Protein AF-A0A2D4NF22-F1 (afdb_monomer)

Sequence (196 aa):
RAQCSSLSRSIWILSLSSWVLAIPASLVSSANLRLTASTSSRQRSRLSIMSQHLCTVNKGFTIPGRAFVPKPEVDVTLVHFTPLVEPKIKQPFKMVEKVVQNIFQYRRKFCHHGARI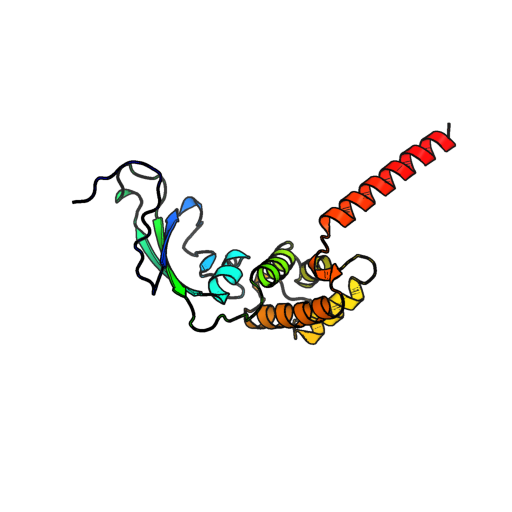LFPEADRLEKTKQLLMEADVDPTLHPPQLSLFQFKNLCNVYRKMCDEDPDLFAYNYREELKKKKESKFKRTDEDYYFLS

Foldseek 3Di:
DDDDDDDDDDPFPDDPFKGKDKAWCVVPDPDDACCCADFPDPSPALNVLLQQQFWDKDWDDKAAQVVDVVRDPTIITIIMTGGDPHGLAPADSLLLSQLRCLQRVCQVAFSLNSQLQLDDPVCSVVVSVVLCVQLVHDRRHGSSNDDSSSSNSSSVSVVVVCVVPVCSSVDGSVVVVVVVVVVVVVVVVVVVVVVD

pLDDT: mean 82.63, std 18.16, range [29.23, 97.56]

Structure (mmCIF, N/CA/C/O backbone):
data_AF-A0A2D4NF22-F1
#
_entry.id   AF-A0A2D4NF22-F1
#
loop_
_atom_site.group_PDB
_atom_site.id
_atom_site.type_symbol
_atom_site.label_atom_id
_atom_site.label_alt_id
_atom_site.label_comp_id
_atom_site.label_asym_id
_atom_site.label_entity_id
_atom_site.label_seq_id
_atom_site.pdbx_PDB_ins_code
_atom_site.Cartn_x
_atom_site.Cartn_y
_atom_site.Cartn_z
_atom_site.occupancy
_atom_site.B_iso_or_equiv
_atom_site.auth_seq_id
_atom_site.auth_comp_id
_atom_site.auth_asym_id
_atom_site.auth_atom_id
_atom_site.pdbx_PDB_model_num
ATOM 1 N N . ARG A 1 1 ? -9.193 8.854 -45.537 1.00 35.66 1 ARG A N 1
ATOM 2 C CA . ARG A 1 1 ? -9.022 10.311 -45.321 1.00 35.66 1 ARG A CA 1
ATOM 3 C C . ARG A 1 1 ? -10.102 10.756 -44.349 1.00 35.66 1 ARG A C 1
ATOM 5 O O . ARG A 1 1 ? -11.246 10.846 -44.758 1.00 35.66 1 ARG A O 1
ATOM 12 N N . ALA A 1 2 ? -9.756 10.961 -43.083 1.00 29.97 2 ALA A N 1
ATOM 13 C CA . ALA A 1 2 ? -10.620 11.621 -42.111 1.00 29.97 2 ALA A CA 1
ATOM 14 C C . ALA A 1 2 ? -9.797 12.759 -41.503 1.00 29.97 2 ALA A C 1
ATOM 16 O O . ALA A 1 2 ? -8.634 12.559 -41.149 1.00 29.97 2 ALA A O 1
ATOM 17 N N . GLN A 1 3 ? -10.369 13.959 -41.540 1.00 31.27 3 GLN A N 1
ATOM 18 C CA . GLN A 1 3 ? -9.734 15.207 -41.149 1.00 31.27 3 GLN A CA 1
ATOM 19 C C . GLN A 1 3 ? -9.466 15.246 -39.646 1.00 31.27 3 GLN A C 1
ATOM 21 O O . GLN A 1 3 ? -10.269 14.817 -38.823 1.00 31.27 3 GLN A O 1
ATOM 26 N N . CYS A 1 4 ? -8.293 15.782 -39.339 1.00 32.31 4 CYS A N 1
ATOM 27 C CA . CYS A 1 4 ? -7.800 16.107 -38.019 1.00 32.31 4 CYS A CA 1
ATOM 28 C C . CYS A 1 4 ? -8.370 17.463 -37.591 1.00 32.31 4 CYS A C 1
ATOM 30 O O . CYS A 1 4 ? -8.223 18.444 -38.319 1.00 32.31 4 CYS A O 1
ATOM 32 N N . SER A 1 5 ? -8.938 17.538 -36.390 1.00 29.23 5 SER A N 1
ATOM 33 C CA . SER A 1 5 ? -9.062 18.799 -35.665 1.00 29.23 5 SER A CA 1
ATOM 34 C C . SER A 1 5 ? -8.870 18.568 -34.168 1.00 29.23 5 SER A C 1
ATOM 36 O O . SER A 1 5 ? -9.749 18.045 -33.494 1.00 29.23 5 SER A O 1
ATOM 38 N N . SER A 1 6 ? -7.701 19.006 -33.687 1.00 35.69 6 SER A N 1
ATOM 39 C CA . SER A 1 6 ? -7.511 19.714 -32.415 1.00 35.69 6 SER A CA 1
ATOM 40 C C . SER A 1 6 ? -8.008 19.036 -31.125 1.00 35.69 6 SER A C 1
ATOM 42 O O . SER A 1 6 ? -9.173 19.172 -30.778 1.00 35.69 6 SER A O 1
ATOM 44 N N . LEU A 1 7 ? -7.088 18.435 -30.352 1.00 31.91 7 LEU A N 1
ATOM 45 C CA . LEU A 1 7 ? -6.710 18.844 -28.978 1.00 31.91 7 LEU A CA 1
ATOM 46 C C . LEU A 1 7 ? -5.982 17.719 -28.207 1.00 31.91 7 LEU A C 1
ATOM 48 O O . LEU A 1 7 ? -6.478 16.613 -28.052 1.00 31.91 7 LEU A O 1
ATOM 52 N N . SER A 1 8 ? -4.833 18.088 -27.631 1.00 33.75 8 SER A N 1
ATOM 53 C CA . SER A 1 8 ? -4.228 17.544 -26.402 1.00 33.75 8 SER A CA 1
ATOM 54 C C . SER A 1 8 ? -3.697 16.092 -26.362 1.00 33.75 8 SER A C 1
ATOM 56 O O . SER A 1 8 ? -4.375 15.137 -26.007 1.00 33.75 8 SER A O 1
ATOM 58 N N . ARG A 1 9 ? -2.384 15.984 -26.619 1.00 40.47 9 ARG A N 1
ATOM 59 C CA . ARG A 1 9 ? -1.374 15.201 -25.869 1.00 40.47 9 ARG A CA 1
ATOM 60 C C . ARG A 1 9 ? -1.851 13.931 -25.134 1.00 40.47 9 ARG A C 1
ATOM 62 O O . ARG A 1 9 ? -1.993 13.944 -23.916 1.00 40.47 9 ARG A O 1
ATOM 69 N N . SER A 1 10 ? -1.955 12.815 -25.853 1.00 35.72 10 SER A N 1
ATOM 70 C CA . SER A 1 10 ? -1.552 11.452 -25.443 1.00 35.72 10 SER A CA 1
ATOM 71 C C . SER A 1 10 ? -1.852 10.524 -26.619 1.00 35.72 10 SER A C 1
ATOM 73 O O . SER A 1 10 ? -3.011 10.235 -26.901 1.00 35.72 10 SER A O 1
ATOM 75 N N . ILE A 1 11 ? -0.823 10.086 -27.346 1.00 39.22 11 ILE A N 1
ATOM 76 C CA . ILE A 1 11 ? -0.991 9.071 -28.391 1.00 39.22 11 ILE A CA 1
ATOM 77 C C . ILE A 1 11 ? -1.138 7.724 -27.679 1.00 39.22 11 ILE A C 1
ATOM 79 O O . ILE A 1 11 ? -0.158 7.104 -27.273 1.00 39.22 11 ILE A O 1
ATOM 83 N N . TRP A 1 12 ? -2.385 7.305 -27.479 1.00 39.28 12 TRP A N 1
ATOM 84 C CA . TRP A 1 12 ? -2.723 5.942 -27.090 1.00 39.28 12 TRP A CA 1
ATOM 85 C C . TRP A 1 12 ? -2.749 5.091 -28.362 1.00 39.28 12 TRP A C 1
ATOM 87 O O . TRP A 1 12 ? -3.710 5.142 -29.125 1.00 39.28 12 TRP A O 1
ATOM 97 N N . ILE A 1 13 ? -1.692 4.319 -28.623 1.00 43.56 13 ILE A N 1
ATOM 98 C CA . ILE A 1 13 ? -1.769 3.236 -29.613 1.00 43.56 13 ILE A CA 1
ATOM 99 C C . ILE A 1 13 ? -2.554 2.105 -28.943 1.00 43.56 13 ILE A C 1
ATOM 101 O O . ILE A 1 13 ? -2.014 1.334 -28.153 1.00 43.56 13 ILE A O 1
ATOM 105 N N . LEU A 1 14 ? -3.861 2.076 -29.203 1.00 41.22 14 LEU A N 1
ATOM 106 C CA . LEU A 1 14 ? -4.791 1.054 -28.732 1.00 41.22 14 LEU A CA 1
ATOM 107 C C . LEU A 1 14 ? -4.544 -0.258 -29.489 1.00 41.22 14 LEU A C 1
ATOM 109 O O . LEU A 1 14 ? -5.145 -0.512 -30.528 1.00 41.22 14 LEU A O 1
ATOM 113 N N . SER A 1 15 ? -3.676 -1.109 -28.945 1.00 40.34 15 SER A N 1
ATOM 114 C CA . SER A 1 15 ? -3.810 -2.557 -29.109 1.00 40.34 15 SER A CA 1
ATOM 115 C C . SER A 1 15 ? -4.378 -3.105 -27.803 1.00 40.34 15 SER A C 1
ATOM 117 O O . SER A 1 15 ? -3.797 -2.896 -26.739 1.00 40.34 15 SER A O 1
ATOM 119 N N . LEU A 1 16 ? -5.533 -3.771 -27.870 1.00 49.84 16 LEU A N 1
ATOM 120 C CA . LEU A 1 16 ? -6.348 -4.230 -26.731 1.00 49.84 16 LEU A CA 1
ATOM 121 C C . LEU A 1 16 ? -5.651 -5.208 -25.758 1.00 49.84 16 LEU A C 1
ATOM 123 O O . LEU A 1 16 ? -6.266 -5.634 -24.786 1.00 49.84 16 LEU A O 1
ATOM 127 N N . SER A 1 17 ? -4.384 -5.562 -25.976 1.00 60.47 17 SER A N 1
ATOM 128 C CA . SER A 1 17 ? -3.656 -6.555 -25.178 1.00 60.47 17 SER A CA 1
ATOM 129 C C . SER A 1 17 ? -2.515 -5.991 -24.328 1.00 60.47 17 SER A C 1
ATOM 131 O O . SER A 1 17 ? -2.040 -6.682 -23.427 1.00 60.47 17 SER A O 1
ATOM 133 N N . SER A 1 18 ? -2.039 -4.765 -24.569 1.00 60.81 18 SER A N 1
ATOM 134 C CA . SER A 1 18 ? -0.940 -4.175 -23.792 1.00 60.81 18 SER A CA 1
ATOM 135 C C . SER A 1 18 ? -0.865 -2.662 -23.959 1.00 60.81 18 SER A C 1
ATOM 137 O O . SER A 1 18 ? -0.989 -2.131 -25.058 1.00 60.81 18 SER A O 1
ATOM 139 N N . TRP A 1 19 ? -0.596 -1.974 -22.853 1.00 72.81 19 TRP A N 1
ATOM 140 C CA . TRP A 1 19 ? -0.489 -0.522 -22.794 1.00 72.81 19 TRP A CA 1
ATOM 141 C C . TRP A 1 19 ? 0.977 -0.132 -22.637 1.00 72.81 19 TRP A C 1
ATOM 143 O O . TRP A 1 19 ? 1.693 -0.709 -21.815 1.00 72.81 19 TRP A O 1
ATOM 153 N N . VAL A 1 20 ? 1.429 0.861 -23.400 1.00 72.81 20 VAL A N 1
ATOM 154 C CA . VAL A 1 20 ? 2.770 1.435 -23.250 1.00 72.81 20 VAL A CA 1
ATOM 155 C C . VAL A 1 20 ? 2.630 2.830 -22.669 1.00 72.81 20 VAL A C 1
ATOM 157 O O . VAL A 1 20 ? 1.996 3.694 -23.267 1.00 72.81 20 VAL A O 1
ATOM 160 N N . LEU A 1 21 ? 3.228 3.050 -21.502 1.00 74.56 21 LEU A N 1
ATOM 161 C CA . LEU A 1 21 ? 3.285 4.363 -20.873 1.00 74.56 21 LEU A CA 1
ATOM 162 C C . LEU A 1 21 ? 4.703 4.918 -20.996 1.00 74.56 21 LEU A C 1
ATOM 164 O O . LEU A 1 21 ? 5.666 4.292 -20.550 1.00 74.56 21 LEU A O 1
ATOM 168 N N . ALA A 1 22 ? 4.820 6.110 -21.572 1.00 66.94 22 ALA A N 1
ATOM 169 C CA . ALA A 1 22 ? 6.059 6.873 -21.597 1.00 66.94 22 ALA A CA 1
ATOM 170 C C . ALA A 1 22 ? 6.144 7.750 -20.341 1.00 66.94 22 ALA A C 1
ATOM 172 O O . ALA A 1 22 ? 5.268 8.581 -20.103 1.00 66.94 22 ALA A O 1
ATOM 173 N N . ILE A 1 23 ? 7.184 7.562 -19.526 1.00 68.88 23 ILE A N 1
ATOM 174 C CA . ILE A 1 23 ? 7.349 8.280 -18.255 1.00 68.88 23 ILE A CA 1
ATOM 175 C C . ILE A 1 23 ? 8.627 9.128 -18.298 1.00 68.88 23 ILE A C 1
ATOM 177 O O . ILE A 1 23 ? 9.709 8.568 -18.501 1.00 68.88 23 ILE A O 1
ATOM 181 N N . PRO A 1 24 ? 8.538 10.455 -18.073 1.00 61.09 24 PRO A N 1
ATOM 182 C CA . PRO A 1 24 ? 9.707 11.322 -17.951 1.00 61.09 24 PRO A CA 1
ATOM 183 C C . PRO A 1 24 ? 10.605 10.909 -16.780 1.00 61.09 24 PRO A C 1
ATOM 185 O O . PRO A 1 24 ? 10.129 10.636 -15.676 1.00 61.09 24 PRO A O 1
ATOM 188 N N . ALA A 1 25 ? 11.917 10.929 -16.987 1.00 60.47 25 ALA A N 1
ATOM 189 C CA . ALA A 1 25 ? 12.916 10.555 -15.994 1.00 60.47 25 ALA A CA 1
ATOM 190 C C . ALA A 1 25 ? 13.005 11.558 -14.833 1.00 60.47 25 ALA A C 1
ATOM 192 O O . ALA A 1 25 ? 13.467 11.188 -13.762 1.00 60.47 25 ALA A O 1
ATOM 193 N N . SER A 1 26 ? 12.481 12.783 -14.966 1.00 55.44 26 SER A N 1
ATOM 194 C CA . SER A 1 26 ? 12.333 13.716 -13.830 1.00 55.44 26 SER A CA 1
ATOM 195 C C . SER A 1 26 ? 11.460 13.144 -12.708 1.00 55.44 26 SER A C 1
ATOM 197 O O . SER A 1 26 ? 11.696 13.413 -11.533 1.00 55.44 26 SER A O 1
ATOM 199 N N . LEU A 1 27 ? 10.478 12.302 -13.047 1.00 54.31 27 LEU A N 1
ATOM 200 C CA . LEU A 1 27 ? 9.647 11.577 -12.080 1.00 54.31 27 LEU A CA 1
ATOM 201 C C . LEU A 1 27 ? 10.324 10.290 -11.568 1.00 54.31 27 LEU A C 1
ATOM 203 O O . LEU A 1 27 ? 9.789 9.608 -10.688 1.00 54.31 27 LEU A O 1
ATOM 207 N N . VAL A 1 28 ? 11.501 9.954 -12.105 1.00 52.78 28 VAL A N 1
ATOM 208 C CA . VAL A 1 28 ? 12.245 8.713 -11.874 1.00 52.78 28 VAL A CA 1
ATOM 209 C C . VAL A 1 28 ? 13.697 9.054 -11.534 1.00 52.78 28 VAL A C 1
ATOM 211 O O . VAL A 1 28 ? 14.600 8.972 -12.361 1.00 52.78 28 VAL A O 1
ATOM 214 N N . SER A 1 29 ? 13.951 9.393 -10.271 1.00 43.69 29 SER A N 1
ATOM 215 C CA . SER A 1 29 ? 15.320 9.384 -9.753 1.00 43.69 29 SER A CA 1
ATOM 216 C C . SER A 1 29 ? 15.885 7.964 -9.911 1.00 43.69 29 SER A C 1
ATOM 218 O O . SER A 1 29 ? 15.364 7.030 -9.306 1.00 43.69 29 SER A O 1
ATOM 220 N N . SER A 1 30 ? 16.883 7.818 -10.786 1.00 41.94 30 SER A N 1
ATOM 221 C CA . SER A 1 30 ? 17.752 6.647 -10.976 1.00 41.94 30 SER A CA 1
ATOM 222 C C . SER A 1 30 ? 17.072 5.289 -11.220 1.00 41.94 30 SER A C 1
ATOM 224 O O . SER A 1 30 ? 16.698 4.578 -10.296 1.00 41.94 30 SER A O 1
ATOM 226 N N . ALA A 1 31 ? 17.018 4.864 -12.490 1.00 47.19 31 ALA A N 1
ATOM 227 C CA . ALA A 1 31 ? 16.958 3.465 -12.955 1.00 47.19 31 ALA A CA 1
ATOM 228 C C . ALA A 1 31 ? 15.828 2.525 -12.451 1.00 47.19 31 ALA A C 1
ATOM 230 O O . ALA A 1 31 ? 15.646 1.457 -13.038 1.00 47.19 31 ALA A O 1
ATOM 231 N N . ASN A 1 32 ? 15.027 2.908 -11.459 1.00 53.88 32 ASN A N 1
ATOM 232 C CA . ASN A 1 32 ? 14.092 2.061 -10.728 1.00 53.88 32 ASN A CA 1
ATOM 233 C C . ASN A 1 32 ? 12.708 2.696 -10.742 1.00 53.88 32 ASN A C 1
ATOM 235 O O . ASN A 1 32 ? 12.355 3.539 -9.914 1.00 53.88 32 ASN A O 1
ATOM 239 N N . LEU A 1 33 ? 11.907 2.278 -11.711 1.00 69.56 33 LEU A N 1
ATOM 240 C CA . LEU A 1 33 ? 10.548 2.747 -11.848 1.00 69.56 33 LEU A CA 1
ATOM 241 C C . LEU A 1 33 ? 9.714 2.288 -10.641 1.00 69.56 33 LEU A C 1
ATOM 243 O O . LEU A 1 33 ? 9.635 1.097 -10.344 1.00 69.56 33 LEU A O 1
ATOM 247 N N . ARG A 1 34 ? 9.040 3.228 -9.963 1.00 78.31 34 ARG A N 1
ATOM 248 C CA . ARG A 1 34 ? 8.165 2.908 -8.818 1.00 78.31 34 ARG A CA 1
ATOM 249 C C . ARG A 1 34 ? 7.130 1.841 -9.174 1.00 78.31 34 ARG A C 1
ATOM 251 O O . ARG A 1 34 ? 6.802 1.018 -8.335 1.00 78.31 34 ARG A O 1
ATOM 258 N N . LEU A 1 35 ? 6.649 1.813 -10.411 1.00 82.19 35 LEU A N 1
ATOM 259 C CA . LEU A 1 35 ? 5.647 0.854 -10.882 1.00 82.19 35 LEU A CA 1
ATOM 260 C C . LEU A 1 35 ? 6.185 -0.589 -10.953 1.00 82.19 35 LEU A C 1
ATOM 262 O O . LEU A 1 35 ? 5.445 -1.526 -10.680 1.00 82.19 35 LEU A O 1
ATOM 266 N N . THR A 1 36 ? 7.479 -0.786 -11.227 1.00 82.62 36 THR A N 1
ATOM 267 C CA . THR A 1 36 ? 8.119 -2.118 -11.303 1.00 82.62 36 THR A CA 1
ATOM 268 C C . THR A 1 36 ? 8.845 -2.503 -10.013 1.00 82.62 36 THR A C 1
ATOM 270 O O . THR A 1 36 ? 9.550 -3.505 -9.972 1.00 82.62 36 THR A O 1
ATOM 273 N N . ALA A 1 37 ? 8.719 -1.706 -8.948 1.00 84.38 37 ALA A N 1
ATOM 274 C CA . ALA A 1 37 ? 9.454 -1.939 -7.712 1.00 84.38 37 ALA A CA 1
ATOM 275 C C . ALA A 1 37 ? 9.011 -3.244 -7.026 1.00 84.38 37 ALA A C 1
ATOM 277 O O . ALA A 1 37 ? 7.838 -3.411 -6.671 1.00 84.38 37 ALA A O 1
ATOM 278 N N . SER A 1 38 ? 9.968 -4.146 -6.806 1.00 85.12 38 SER A N 1
ATOM 279 C CA . SER A 1 38 ? 9.780 -5.405 -6.082 1.00 85.12 38 SER A CA 1
ATOM 280 C C . SER A 1 38 ? 9.519 -5.183 -4.588 1.00 85.12 38 SER A C 1
ATOM 282 O O . SER A 1 38 ? 9.649 -4.070 -4.064 1.00 85.12 38 SER A O 1
ATOM 284 N N . THR A 1 39 ? 9.105 -6.246 -3.896 1.00 87.62 39 THR A N 1
ATOM 285 C CA . THR A 1 39 ? 8.951 -6.257 -2.436 1.00 87.62 39 THR A CA 1
ATOM 286 C C . THR A 1 39 ? 10.265 -5.850 -1.764 1.00 87.62 39 THR A C 1
ATOM 288 O O . THR A 1 39 ? 11.342 -6.190 -2.244 1.00 87.62 39 THR A O 1
ATOM 291 N N . SER A 1 40 ? 10.179 -5.067 -0.691 1.00 85.44 40 SER A N 1
ATOM 292 C CA . SER A 1 40 ? 11.314 -4.511 0.063 1.00 85.44 40 SER A CA 1
ATOM 293 C C . SER A 1 40 ? 12.171 -3.475 -0.682 1.00 85.44 40 SER A C 1
ATOM 295 O O . SER A 1 40 ? 13.111 -2.929 -0.109 1.00 85.44 40 SER A O 1
ATOM 297 N N . SER A 1 41 ? 11.825 -3.108 -1.922 1.00 87.00 41 SER A N 1
ATOM 298 C CA . SER A 1 41 ? 12.535 -2.053 -2.652 1.00 87.00 41 SER A CA 1
ATOM 299 C C . SER A 1 41 ? 12.281 -0.658 -2.068 1.00 87.00 41 SER A C 1
ATOM 301 O O . SER A 1 41 ? 11.153 -0.276 -1.731 1.00 87.00 41 SER A O 1
ATOM 303 N N . ARG A 1 42 ? 13.323 0.185 -2.068 1.00 85.00 42 ARG A N 1
ATOM 304 C CA . ARG A 1 42 ? 13.225 1.610 -1.709 1.00 85.00 42 ARG A CA 1
ATOM 305 C C . ARG A 1 42 ? 12.302 2.403 -2.642 1.00 85.00 42 ARG A C 1
ATOM 307 O O . ARG A 1 42 ? 11.844 3.473 -2.249 1.00 85.00 42 ARG A O 1
ATOM 314 N N . GLN A 1 43 ? 11.999 1.918 -3.840 1.00 86.19 43 GLN A N 1
ATOM 315 C CA . GLN A 1 43 ? 11.079 2.608 -4.751 1.00 86.19 43 GLN A CA 1
ATOM 316 C C . GLN A 1 43 ? 9.640 2.086 -4.666 1.00 86.19 43 GLN A C 1
ATOM 318 O O . GLN A 1 43 ? 8.747 2.633 -5.318 1.00 86.19 43 GLN A O 1
ATOM 323 N N . ARG A 1 44 ? 9.382 1.067 -3.832 1.00 90.00 44 ARG A N 1
ATOM 324 C CA . ARG A 1 44 ? 8.037 0.516 -3.660 1.00 90.00 44 ARG A CA 1
ATOM 325 C C . ARG A 1 44 ? 7.128 1.531 -2.976 1.00 90.00 44 ARG A C 1
ATOM 327 O O . ARG A 1 44 ? 7.472 2.141 -1.960 1.00 90.00 44 ARG A O 1
ATOM 334 N N . SER A 1 45 ? 5.964 1.724 -3.573 1.00 91.31 45 SER A N 1
ATOM 335 C CA . SER A 1 45 ? 4.986 2.742 -3.215 1.00 91.31 45 SER A CA 1
ATOM 336 C C . SER A 1 45 ? 3.571 2.237 -3.491 1.00 91.31 45 SER A C 1
ATOM 338 O O . SER A 1 45 ? 3.387 1.165 -4.068 1.00 91.31 45 SER A O 1
ATOM 340 N N . ARG A 1 46 ? 2.567 3.057 -3.160 1.00 92.56 46 ARG A N 1
ATOM 341 C C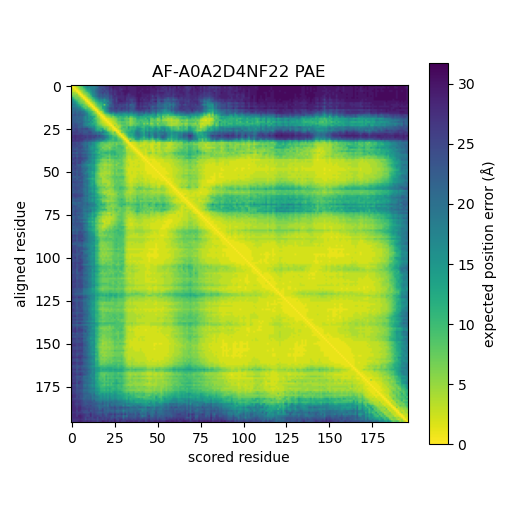A . ARG A 1 46 ? 1.165 2.811 -3.526 1.00 92.56 46 ARG A CA 1
ATOM 342 C C . ARG A 1 46 ? 1.006 2.459 -5.009 1.00 92.56 46 ARG A C 1
ATOM 344 O O . ARG A 1 46 ? 0.317 1.501 -5.332 1.00 92.56 46 ARG A O 1
ATOM 351 N N . LEU A 1 47 ? 1.680 3.187 -5.905 1.00 90.75 47 LEU A N 1
ATOM 352 C CA . LEU A 1 47 ? 1.586 2.951 -7.351 1.00 90.75 47 LEU A CA 1
ATOM 353 C C . LEU A 1 47 ? 2.117 1.573 -7.761 1.00 90.75 47 LEU A C 1
ATOM 355 O O . LEU A 1 47 ? 1.598 0.982 -8.702 1.00 90.75 47 LEU A O 1
ATOM 359 N N . SER A 1 48 ? 3.114 1.043 -7.048 1.00 92.19 48 SER A N 1
ATOM 360 C CA . SER A 1 48 ? 3.649 -0.301 -7.290 1.00 92.19 48 SER A CA 1
ATOM 361 C C . SER A 1 48 ? 2.567 -1.349 -7.063 1.00 92.19 48 SER A C 1
ATOM 363 O O . SER A 1 48 ? 2.305 -2.163 -7.934 1.00 92.19 48 SER A O 1
ATOM 365 N N . ILE A 1 49 ? 1.877 -1.282 -5.922 1.00 93.94 49 ILE A N 1
ATOM 366 C CA . ILE A 1 49 ? 0.812 -2.235 -5.591 1.00 93.94 49 ILE A CA 1
ATOM 367 C C . ILE A 1 49 ? -0.377 -2.069 -6.542 1.00 93.94 49 ILE A C 1
ATOM 369 O O . ILE A 1 49 ? -0.854 -3.045 -7.120 1.00 93.94 49 ILE A O 1
ATOM 373 N N . MET A 1 50 ? -0.807 -0.823 -6.773 1.00 94.38 50 MET A N 1
ATOM 374 C CA . MET A 1 50 ? -1.960 -0.525 -7.627 1.00 94.38 50 MET A CA 1
ATOM 375 C C . MET A 1 50 ? -1.744 -0.911 -9.097 1.00 94.38 50 MET A C 1
ATOM 377 O O . MET A 1 50 ? -2.697 -1.265 -9.774 1.00 94.38 50 MET A O 1
ATOM 381 N N . SER A 1 51 ? -0.513 -0.904 -9.601 1.00 92.25 51 SER A N 1
ATOM 382 C CA . SER A 1 51 ? -0.235 -1.390 -10.959 1.00 92.25 51 SER A CA 1
ATOM 383 C C . SER A 1 51 ? -0.033 -2.904 -11.004 1.00 92.25 51 SER A C 1
ATOM 385 O O . SER A 1 51 ? -0.655 -3.585 -11.814 1.00 92.25 51 SER A O 1
ATOM 387 N N . GLN A 1 52 ? 0.780 -3.453 -10.098 1.00 93.00 52 GLN A N 1
ATOM 388 C CA . GLN A 1 52 ? 1.184 -4.862 -10.125 1.00 93.00 52 GLN A CA 1
ATOM 389 C C . GLN A 1 52 ? 0.067 -5.847 -9.747 1.00 93.00 52 GLN A C 1
ATOM 391 O O . GLN A 1 52 ? 0.233 -7.050 -9.982 1.00 93.00 52 GLN A O 1
ATOM 396 N N . HIS A 1 53 ? -1.026 -5.381 -9.122 1.00 94.31 53 HIS A N 1
ATOM 397 C CA . HIS A 1 53 ? -2.185 -6.232 -8.824 1.00 94.31 53 HIS A CA 1
ATOM 398 C C . HIS A 1 53 ? -3.104 -6.456 -10.032 1.00 94.31 53 HIS A C 1
ATOM 400 O O . HIS A 1 53 ? -3.768 -7.489 -10.068 1.00 94.31 53 HIS A O 1
ATOM 406 N N . LEU A 1 54 ? -3.118 -5.536 -11.006 1.00 92.81 54 LEU A N 1
ATOM 407 C CA . LEU A 1 54 ? -3.929 -5.631 -12.230 1.00 92.81 54 LEU A CA 1
ATOM 408 C C . LEU A 1 54 ? -3.104 -6.039 -13.447 1.00 92.81 54 LEU A C 1
ATOM 410 O O . LEU A 1 54 ? -3.626 -6.693 -14.342 1.00 92.81 54 LEU A O 1
ATOM 414 N N . CYS A 1 55 ? -1.828 -5.657 -13.488 1.00 91.94 55 CYS A N 1
ATOM 415 C CA . CYS A 1 55 ? -0.978 -5.822 -14.660 1.00 91.94 55 CYS A CA 1
ATOM 416 C C . CYS A 1 55 ? 0.363 -6.465 -14.299 1.00 91.94 55 CYS A C 1
ATOM 418 O O . CYS A 1 55 ? 0.925 -6.243 -13.222 1.00 91.94 55 CYS A O 1
ATOM 420 N N . THR A 1 56 ? 0.936 -7.186 -15.257 1.00 89.94 56 THR A N 1
ATOM 421 C CA . THR A 1 56 ? 2.379 -7.410 -15.320 1.00 89.94 56 THR A CA 1
ATOM 422 C C . THR A 1 56 ? 3.027 -6.129 -15.830 1.00 89.94 56 THR A C 1
ATOM 424 O O . THR A 1 56 ? 2.699 -5.650 -16.916 1.00 89.94 56 THR A O 1
ATOM 427 N N . VAL A 1 57 ? 3.913 -5.544 -15.024 1.00 89.38 57 VAL A N 1
ATOM 428 C CA . VAL A 1 57 ? 4.599 -4.289 -15.347 1.00 89.38 57 VAL A CA 1
ATOM 429 C C . VAL A 1 57 ? 6.055 -4.599 -15.650 1.00 89.38 57 VAL A C 1
ATOM 431 O O . VAL A 1 57 ? 6.777 -5.053 -14.764 1.00 89.38 57 VAL A O 1
ATOM 434 N N . ASN A 1 58 ? 6.487 -4.306 -16.874 1.00 86.06 58 ASN A N 1
ATOM 435 C CA . ASN A 1 58 ? 7.858 -4.513 -17.325 1.00 86.06 58 ASN A CA 1
ATOM 436 C C . ASN A 1 58 ? 8.494 -3.176 -17.706 1.00 86.06 58 ASN A C 1
ATOM 438 O O . ASN A 1 58 ? 7.895 -2.350 -18.401 1.00 86.06 58 ASN A O 1
ATOM 442 N N . LYS A 1 59 ? 9.731 -2.960 -17.253 1.00 82.94 59 LYS A N 1
ATOM 443 C CA . LYS A 1 59 ? 10.530 -1.813 -17.686 1.00 82.94 59 LYS A CA 1
ATOM 444 C C . LYS A 1 59 ? 11.011 -2.087 -19.112 1.00 82.94 59 LYS A C 1
ATOM 446 O O . LYS A 1 59 ? 11.702 -3.074 -19.336 1.00 82.94 59 LYS A O 1
ATOM 451 N N . GLY A 1 60 ? 10.616 -1.233 -20.051 1.00 81.62 60 GLY A N 1
ATOM 452 C CA . GLY A 1 60 ? 11.129 -1.248 -21.416 1.00 81.62 60 GLY A CA 1
ATOM 453 C C . GLY A 1 60 ? 12.478 -0.537 -21.504 1.00 81.62 60 GLY A C 1
ATOM 454 O O . GLY A 1 60 ? 13.264 -0.520 -20.555 1.00 81.62 60 GLY A O 1
ATOM 455 N N . PHE A 1 61 ? 12.739 0.093 -22.645 1.00 82.19 61 PHE A N 1
ATOM 456 C CA . PHE A 1 61 ? 13.963 0.856 -22.869 1.00 82.19 61 PHE A CA 1
ATOM 457 C C . PHE A 1 61 ? 13.814 2.331 -22.469 1.00 82.19 61 PHE A C 1
ATOM 459 O O . PHE A 1 61 ? 12.714 2.893 -22.434 1.00 82.19 61 PHE A O 1
ATOM 466 N N . THR A 1 62 ? 14.945 2.961 -22.153 1.00 83.88 62 THR A N 1
ATOM 467 C CA . THR A 1 62 ? 15.033 4.402 -21.898 1.00 83.88 62 THR A CA 1
ATOM 468 C C . THR A 1 62 ? 15.478 5.106 -23.176 1.00 83.88 62 THR A C 1
ATOM 470 O O . THR A 1 62 ? 16.530 4.792 -23.728 1.00 83.88 62 THR A O 1
ATOM 473 N N . ILE A 1 63 ? 14.670 6.050 -23.646 1.00 84.94 63 ILE A N 1
ATOM 474 C CA . ILE A 1 63 ? 14.963 6.916 -24.784 1.00 84.94 63 ILE A CA 1
ATOM 475 C C . ILE A 1 63 ? 15.628 8.185 -24.247 1.00 84.94 63 ILE A C 1
ATOM 477 O O . ILE A 1 63 ? 15.026 8.870 -23.411 1.00 84.94 63 ILE A O 1
ATOM 481 N N . PRO A 1 64 ? 16.841 8.527 -24.709 1.00 85.50 64 PRO A N 1
ATOM 482 C CA . PRO A 1 64 ? 17.508 9.727 -24.245 1.00 85.50 64 PRO A CA 1
ATOM 483 C C . PRO A 1 64 ? 16.767 10.972 -24.744 1.00 85.50 64 PRO A C 1
ATOM 485 O O . PRO A 1 64 ? 16.316 11.008 -25.891 1.00 85.50 64 PRO A O 1
ATOM 488 N N . GLY A 1 65 ? 16.691 12.022 -23.923 1.00 83.81 65 GLY A N 1
ATOM 489 C CA . GLY A 1 65 ? 15.947 13.247 -24.252 1.00 83.81 65 GLY A CA 1
ATOM 490 C C . GLY A 1 65 ? 16.380 13.885 -25.580 1.00 83.81 65 GLY A C 1
ATOM 491 O O . GLY A 1 65 ? 15.563 14.422 -26.319 1.00 83.81 65 GLY A O 1
ATOM 492 N N . ARG A 1 66 ? 17.655 13.723 -25.964 1.00 86.19 66 ARG A N 1
ATOM 493 C CA . ARG A 1 66 ? 18.204 14.186 -27.255 1.00 86.19 66 ARG A CA 1
ATOM 494 C C . ARG A 1 66 ? 17.503 13.623 -28.501 1.00 86.19 66 ARG A C 1
ATOM 496 O O . ARG A 1 66 ? 17.712 14.163 -29.578 1.00 86.19 66 ARG A O 1
ATOM 503 N N . ALA A 1 67 ? 16.737 12.539 -28.374 1.00 87.31 67 ALA A N 1
ATOM 504 C CA . ALA A 1 67 ? 16.004 11.929 -29.483 1.00 87.31 67 ALA A CA 1
ATOM 505 C C . ALA A 1 67 ? 14.672 12.638 -29.805 1.00 87.31 67 ALA A C 1
ATOM 507 O O . ALA A 1 67 ? 14.036 12.301 -30.799 1.00 87.31 67 ALA A O 1
ATOM 508 N N . PHE A 1 68 ? 14.237 13.598 -28.980 1.00 85.12 68 PHE A N 1
ATOM 509 C CA . PHE A 1 68 ? 12.987 14.338 -29.165 1.00 85.12 68 PHE A CA 1
ATOM 510 C C . PHE A 1 68 ? 13.248 15.782 -29.624 1.00 85.12 68 PHE A C 1
ATOM 512 O O . PHE A 1 68 ? 14.253 16.389 -29.252 1.00 85.12 68 PHE A O 1
ATOM 519 N N . VAL A 1 69 ? 12.312 16.347 -30.396 1.00 86.69 69 VAL A N 1
ATOM 520 C CA . VAL A 1 69 ? 12.333 17.749 -30.848 1.00 86.69 69 VAL A CA 1
ATOM 521 C C . VAL A 1 69 ? 10.981 18.408 -30.524 1.00 86.69 69 VAL A C 1
ATOM 523 O O . VAL A 1 69 ? 9.958 17.912 -31.002 1.00 86.69 69 VAL A O 1
ATOM 526 N N . PRO A 1 70 ? 10.940 19.505 -29.737 1.00 85.06 70 PRO A N 1
ATOM 527 C CA . PRO A 1 70 ? 12.064 20.139 -29.037 1.00 85.06 70 PRO A CA 1
ATOM 528 C C . PRO A 1 70 ? 12.637 19.243 -27.926 1.00 85.06 70 PRO A C 1
ATOM 530 O O . PRO A 1 70 ? 11.920 18.427 -27.347 1.00 85.06 70 PRO A O 1
ATOM 533 N N . LYS A 1 71 ? 13.936 19.393 -27.639 1.00 85.12 71 LYS A N 1
ATOM 534 C CA . LYS A 1 71 ? 14.662 18.548 -26.681 1.00 85.12 71 LYS A CA 1
ATOM 535 C C . LYS A 1 71 ? 14.127 18.749 -25.249 1.00 85.12 71 LYS A C 1
ATOM 537 O O . LYS A 1 71 ? 14.264 19.852 -24.723 1.00 85.12 71 LYS A O 1
ATOM 542 N N . PRO A 1 72 ? 13.577 17.714 -24.589 1.00 81.88 72 PRO A N 1
ATOM 543 C CA . PRO A 1 72 ? 13.246 17.752 -23.171 1.00 81.88 72 PRO A CA 1
ATOM 544 C C . PRO A 1 72 ? 14.507 17.720 -22.295 1.00 81.88 72 PRO A C 1
ATOM 546 O O . PRO A 1 72 ? 15.549 17.188 -22.684 1.00 81.88 72 PRO A O 1
ATOM 549 N N . GLU A 1 73 ? 14.390 18.241 -21.073 1.00 80.81 73 GLU A N 1
ATOM 550 C CA . GLU A 1 73 ? 15.472 18.258 -20.072 1.00 80.81 73 GLU A CA 1
ATOM 551 C C . GLU A 1 73 ? 15.798 16.874 -19.498 1.00 80.81 73 GLU A C 1
ATOM 553 O O . GLU A 1 73 ? 16.854 16.676 -18.900 1.00 80.81 73 GLU A O 1
ATOM 558 N N . VAL A 1 74 ? 14.893 15.909 -19.670 1.00 81.31 74 VAL A N 1
ATOM 559 C CA . VAL A 1 74 ? 14.986 14.581 -19.064 1.00 81.31 74 VAL A CA 1
ATOM 560 C C . VAL A 1 74 ? 14.780 13.470 -20.080 1.00 81.31 74 VAL A C 1
ATOM 562 O O . VAL A 1 74 ? 14.063 13.629 -21.069 1.00 81.31 74 VAL A O 1
ATOM 565 N N . ASP A 1 75 ? 15.387 12.319 -19.799 1.00 83.19 75 ASP A N 1
ATOM 566 C CA . ASP A 1 75 ? 15.170 11.092 -20.563 1.00 83.19 75 ASP A CA 1
ATOM 567 C C . ASP A 1 75 ? 13.746 10.562 -20.369 1.00 83.19 75 ASP A C 1
ATOM 569 O O . ASP A 1 75 ? 13.048 10.938 -19.431 1.00 83.19 75 ASP A O 1
ATOM 573 N N . VAL A 1 76 ? 13.291 9.665 -21.238 1.00 80.69 76 VAL A N 1
ATOM 574 C CA . VAL A 1 76 ? 11.957 9.057 -21.147 1.00 80.69 76 VAL A CA 1
ATOM 575 C C . VAL A 1 76 ? 12.113 7.551 -21.041 1.00 80.69 76 VAL A C 1
ATOM 577 O O . VAL A 1 76 ? 12.765 6.930 -21.871 1.00 80.69 76 VAL A O 1
ATOM 580 N N . THR A 1 77 ? 11.516 6.933 -20.026 1.00 82.06 77 THR A N 1
ATOM 581 C CA . THR A 1 77 ? 11.492 5.469 -19.902 1.00 82.06 77 THR A CA 1
ATOM 582 C C . THR A 1 77 ? 10.147 4.938 -20.364 1.00 82.06 77 THR A C 1
ATOM 584 O O . THR A 1 77 ? 9.106 5.387 -19.882 1.00 82.06 77 THR A O 1
ATOM 587 N N . LEU A 1 78 ? 10.172 3.970 -21.279 1.00 82.69 78 LEU A N 1
ATOM 588 C CA . LEU A 1 78 ? 8.976 3.245 -21.684 1.00 82.69 78 LEU A CA 1
ATOM 589 C C . LEU A 1 78 ? 8.674 2.118 -20.701 1.00 82.69 78 LEU A C 1
ATOM 591 O O . LEU A 1 78 ? 9.566 1.411 -20.226 1.00 82.69 78 LEU A O 1
ATOM 595 N N . VAL A 1 79 ? 7.392 1.955 -20.398 1.00 84.81 79 VAL A N 1
ATOM 596 C CA . VAL A 1 79 ? 6.896 0.966 -19.445 1.00 84.81 79 VAL A CA 1
ATOM 597 C C . VAL A 1 79 ? 5.765 0.205 -20.094 1.00 84.81 79 VAL A C 1
ATOM 599 O O . VAL A 1 79 ? 4.785 0.801 -20.539 1.00 84.81 79 VAL A O 1
ATOM 602 N N . HIS A 1 80 ? 5.906 -1.112 -20.127 1.00 85.56 80 HIS A N 1
ATOM 603 C CA . HIS A 1 80 ? 4.907 -2.001 -20.687 1.00 85.56 80 HIS A CA 1
ATOM 604 C C . HIS A 1 80 ? 4.012 -2.520 -19.568 1.00 85.56 80 HIS A C 1
ATOM 606 O O . HIS A 1 80 ? 4.494 -3.070 -18.576 1.00 85.56 80 HIS A O 1
ATOM 612 N N . PHE A 1 81 ? 2.708 -2.341 -19.742 1.00 88.31 81 PHE A N 1
ATOM 613 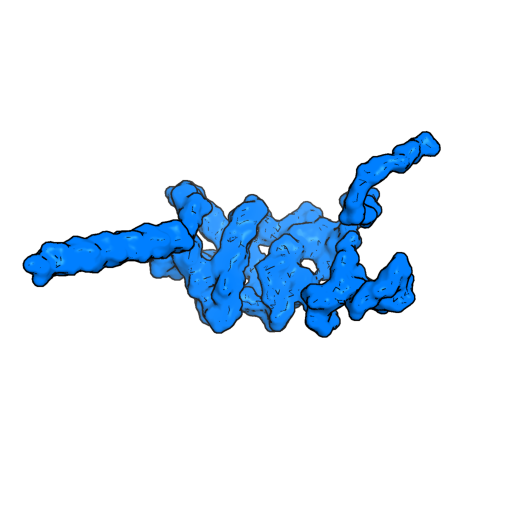C CA . PHE A 1 81 ? 1.675 -2.894 -18.884 1.00 88.31 81 PHE A CA 1
ATOM 614 C C . PHE A 1 81 ? 0.895 -3.931 -19.674 1.00 88.31 81 PHE A C 1
ATOM 616 O O . PHE A 1 81 ? 0.175 -3.596 -20.615 1.00 88.31 81 PHE A O 1
ATOM 623 N N . THR A 1 82 ? 0.999 -5.181 -19.252 1.00 89.88 82 THR A N 1
ATOM 624 C CA . THR A 1 82 ? 0.185 -6.269 -19.785 1.00 89.88 82 THR A CA 1
ATOM 625 C C . THR A 1 82 ? -0.873 -6.608 -18.738 1.00 89.88 82 THR A C 1
ATOM 627 O O . THR A 1 82 ? -0.498 -7.068 -17.655 1.00 89.88 82 THR A O 1
ATOM 630 N N . PRO A 1 83 ? -2.169 -6.337 -18.989 1.00 91.81 83 PRO A N 1
ATOM 631 C CA . PRO A 1 83 ? -3.239 -6.705 -18.069 1.00 91.81 83 PRO A CA 1
ATOM 632 C C . PRO A 1 83 ? -3.191 -8.200 -17.750 1.00 91.81 83 PRO A C 1
ATOM 634 O O . PRO A 1 83 ? -2.955 -9.026 -18.631 1.00 91.81 83 PRO A O 1
ATOM 637 N N . LEU A 1 84 ? -3.385 -8.548 -16.483 1.00 90.06 84 LEU A N 1
ATOM 638 C CA . LEU A 1 84 ? -3.506 -9.939 -16.070 1.00 90.06 84 LEU A CA 1
ATOM 639 C C . LEU A 1 84 ? -4.893 -10.457 -16.448 1.00 90.06 84 LEU A C 1
ATOM 641 O O . LEU A 1 84 ? -5.880 -9.741 -16.292 1.00 90.06 84 LEU A O 1
ATOM 645 N N . VAL A 1 85 ? -4.965 -11.720 -16.878 1.00 90.56 85 VAL A N 1
ATOM 646 C CA . VAL A 1 85 ? -6.246 -12.416 -17.102 1.00 90.56 85 VAL A CA 1
ATOM 647 C C . VAL A 1 85 ? -7.067 -12.433 -15.814 1.00 90.56 85 VAL A C 1
ATOM 649 O O . VAL A 1 85 ? -8.260 -12.147 -15.827 1.00 90.56 85 VAL A O 1
ATOM 652 N N . GLU A 1 86 ? -6.403 -12.697 -14.687 1.00 90.75 86 GLU A N 1
ATOM 653 C CA . GLU A 1 86 ? -6.991 -12.567 -13.361 1.00 90.75 86 GLU A CA 1
ATOM 654 C C . GLU A 1 86 ? -6.179 -11.596 -12.497 1.00 90.75 86 GLU A C 1
ATOM 656 O O . GLU A 1 86 ? -4.959 -11.760 -12.363 1.00 90.75 86 GLU A O 1
ATOM 661 N N . PRO A 1 87 ? -6.821 -10.606 -11.850 1.00 93.12 87 PRO A N 1
ATOM 662 C CA . PRO A 1 87 ? -6.120 -9.718 -10.941 1.00 93.12 87 PRO A CA 1
ATOM 663 C C . PRO A 1 87 ? -5.649 -10.493 -9.706 1.00 93.12 87 PRO A C 1
ATOM 665 O O . PRO A 1 87 ? -6.345 -11.362 -9.175 1.00 93.12 87 PRO A O 1
ATOM 668 N N . LYS A 1 88 ? -4.474 -10.130 -9.187 1.00 93.81 88 LYS A N 1
ATOM 669 C CA . LYS A 1 88 ? -3.899 -10.773 -7.990 1.00 93.81 88 LYS A CA 1
ATOM 670 C C . LYS A 1 88 ? -4.742 -10.528 -6.739 1.00 93.81 88 LYS A C 1
ATOM 672 O O . LYS A 1 88 ? -4.729 -11.344 -5.819 1.00 93.81 88 LYS A O 1
ATOM 677 N N . ILE A 1 89 ? -5.463 -9.407 -6.707 1.00 95.38 89 ILE A N 1
ATOM 678 C CA . ILE A 1 89 ? -6.401 -9.040 -5.646 1.00 95.38 89 ILE A CA 1
ATOM 679 C C . ILE A 1 89 ? -7.790 -8.936 -6.279 1.00 95.38 89 ILE A C 1
ATOM 681 O O . ILE A 1 89 ? -8.060 -7.999 -7.025 1.00 95.38 89 ILE A O 1
ATOM 685 N N . LYS A 1 90 ? -8.661 -9.907 -5.990 1.00 94.38 90 LYS A N 1
ATOM 686 C CA . LYS A 1 90 ? -10.037 -9.975 -6.507 1.00 94.38 90 LYS A CA 1
ATOM 687 C C . LYS A 1 90 ? -10.993 -9.212 -5.578 1.00 94.38 90 LYS A C 1
ATOM 689 O O . LYS A 1 90 ? -11.848 -9.813 -4.942 1.00 94.38 90 LYS A O 1
ATOM 694 N N . GLN A 1 91 ? -10.788 -7.903 -5.439 1.00 95.38 91 GLN A N 1
ATOM 695 C CA . GLN A 1 91 ? -11.619 -7.012 -4.616 1.00 95.38 91 GLN A CA 1
ATOM 696 C C . GLN A 1 91 ? -11.938 -5.717 -5.381 1.00 95.38 91 GLN A C 1
ATOM 698 O O . GLN A 1 91 ? -11.197 -5.370 -6.307 1.00 95.38 91 GLN A O 1
ATOM 703 N N . PRO A 1 92 ? -13.001 -4.973 -5.015 1.00 95.19 92 PRO A N 1
ATOM 704 C CA . PRO A 1 92 ? -13.334 -3.711 -5.668 1.00 95.19 92 PRO A CA 1
ATOM 705 C C . PRO A 1 92 ? -12.159 -2.728 -5.648 1.00 95.19 92 PRO A C 1
ATOM 707 O O . PRO A 1 92 ? -11.514 -2.538 -4.615 1.00 95.19 92 PRO A O 1
ATOM 710 N N . PHE A 1 93 ? -11.917 -2.039 -6.767 1.00 93.81 93 PHE A N 1
ATOM 711 C CA . PHE A 1 93 ? -10.766 -1.139 -6.918 1.00 93.81 93 PHE A CA 1
ATOM 712 C C . PHE A 1 93 ? -10.669 -0.101 -5.792 1.00 93.81 93 PHE A C 1
ATOM 714 O O . PHE A 1 93 ? -9.596 0.111 -5.234 1.00 93.81 93 PHE A O 1
ATOM 721 N N . LYS A 1 94 ? -11.801 0.503 -5.406 1.00 95.38 94 LYS A N 1
ATOM 722 C CA . LYS A 1 94 ? -11.863 1.498 -4.324 1.00 95.38 94 LYS A CA 1
ATOM 723 C C . LYS A 1 94 ? -11.476 0.941 -2.959 1.00 95.38 94 LYS A C 1
ATOM 725 O O . LYS A 1 94 ? -10.881 1.657 -2.159 1.00 95.38 94 LYS A O 1
ATOM 730 N N . MET A 1 95 ? -11.759 -0.332 -2.709 1.00 95.31 95 MET A N 1
ATOM 731 C CA . MET A 1 95 ? -11.369 -1.001 -1.474 1.00 95.31 95 MET A CA 1
ATOM 732 C C . MET A 1 95 ? -9.869 -1.259 -1.429 1.00 95.31 95 MET A C 1
ATOM 734 O O . MET A 1 95 ? -9.219 -0.897 -0.448 1.00 95.31 95 MET A O 1
ATOM 738 N N . VAL A 1 96 ? -9.306 -1.793 -2.515 1.00 96.81 96 VAL A N 1
ATOM 739 C CA . VAL A 1 96 ? -7.855 -1.987 -2.634 1.00 96.81 96 VAL A CA 1
ATOM 740 C C . VAL A 1 96 ? -7.132 -0.644 -2.515 1.00 96.81 96 VAL A C 1
ATOM 742 O O . VAL A 1 96 ? -6.188 -0.514 -1.739 1.00 96.81 96 VAL A O 1
ATOM 745 N N . GLU A 1 97 ? -7.618 0.386 -3.214 1.00 96.44 97 GLU A N 1
ATOM 746 C CA . GLU A 1 97 ? -7.089 1.750 -3.144 1.00 96.44 97 GLU A CA 1
ATOM 747 C C . GLU A 1 97 ? -7.088 2.283 -1.705 1.00 96.44 97 GLU A C 1
ATOM 749 O O . GLU A 1 97 ? -6.051 2.765 -1.240 1.00 96.44 97 GLU A O 1
ATOM 754 N N . LYS A 1 98 ? -8.207 2.139 -0.977 1.00 96.12 98 LYS A N 1
ATOM 755 C CA . LYS A 1 98 ? -8.332 2.572 0.421 1.00 96.12 98 LYS A CA 1
ATOM 756 C C . LYS A 1 98 ? -7.322 1.853 1.315 1.00 96.12 98 LYS A C 1
ATOM 758 O O . LYS A 1 98 ? -6.557 2.517 2.015 1.00 96.12 98 LYS A O 1
ATOM 763 N N . VAL A 1 99 ? -7.269 0.522 1.279 1.00 96.75 99 VAL A N 1
ATOM 764 C CA . VAL A 1 99 ? -6.364 -0.273 2.129 1.00 96.75 99 VAL A CA 1
ATOM 765 C C . VAL A 1 99 ? -4.899 0.068 1.840 1.00 96.75 99 VAL A C 1
ATOM 767 O O . VAL A 1 99 ? -4.143 0.413 2.750 1.00 96.75 99 VAL A O 1
ATOM 770 N N . VAL A 1 100 ? -4.496 0.062 0.566 1.00 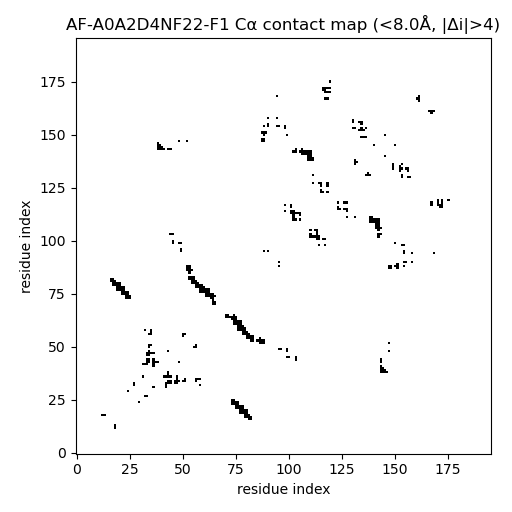96.44 100 VAL A N 1
ATOM 771 C CA . VAL A 1 100 ? -3.112 0.354 0.163 1.00 96.44 100 VAL A CA 1
ATOM 772 C C . VAL A 1 100 ? -2.725 1.788 0.523 1.00 96.44 100 VAL A C 1
ATOM 774 O O . VAL A 1 100 ? -1.618 2.018 1.011 1.00 96.44 100 VAL A O 1
ATOM 777 N N . GLN A 1 101 ? -3.611 2.766 0.312 1.00 95.56 101 GLN A N 1
ATOM 778 C CA . GLN A 1 101 ? -3.342 4.161 0.658 1.00 95.56 101 GLN A CA 1
ATOM 779 C C . GLN A 1 101 ? -3.085 4.339 2.154 1.00 95.56 101 GLN A C 1
ATOM 781 O O . GLN 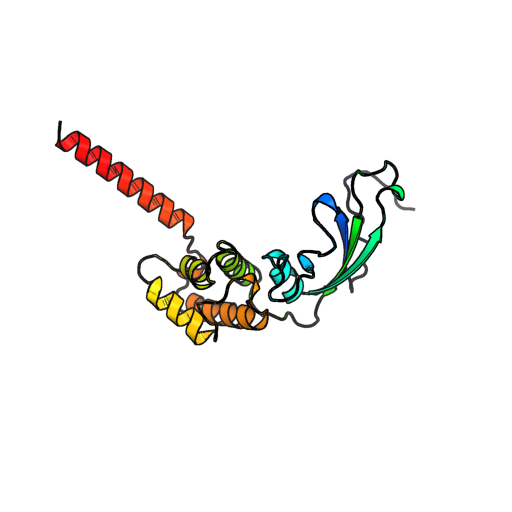A 1 101 ? -2.105 4.991 2.519 1.00 95.56 101 GLN A O 1
ATOM 786 N N . ASN A 1 102 ? -3.931 3.754 3.000 1.00 95.56 102 ASN A N 1
ATOM 787 C CA . ASN A 1 102 ? -3.801 3.869 4.449 1.00 95.56 102 ASN A CA 1
ATOM 788 C C . ASN A 1 102 ? -2.513 3.194 4.950 1.00 95.56 102 ASN A C 1
ATOM 790 O O . ASN A 1 102 ? -1.747 3.790 5.708 1.00 95.56 102 ASN A O 1
ATOM 794 N N . ILE A 1 103 ? -2.184 2.010 4.430 1.00 95.56 103 ILE A N 1
ATOM 795 C CA . ILE A 1 103 ? -0.952 1.297 4.794 1.00 95.56 103 ILE A CA 1
ATOM 796 C C . ILE A 1 103 ? 0.305 2.073 4.365 1.00 95.56 103 ILE A C 1
ATOM 798 O O . ILE A 1 103 ? 1.245 2.216 5.148 1.00 95.56 103 ILE A O 1
ATOM 802 N N . PHE A 1 104 ? 0.334 2.630 3.150 1.00 94.56 104 PHE A N 1
ATOM 803 C CA . PHE A 1 104 ? 1.491 3.388 2.652 1.00 94.56 104 PHE A CA 1
ATOM 804 C C . PHE A 1 104 ? 1.596 4.822 3.184 1.00 94.56 104 PHE A C 1
ATOM 806 O O . PHE A 1 104 ? 2.626 5.464 2.953 1.00 94.56 104 PHE A O 1
ATOM 813 N N . GLN A 1 105 ? 0.590 5.324 3.907 1.00 93.00 105 GLN A N 1
ATOM 814 C CA . GLN A 1 105 ? 0.618 6.664 4.493 1.00 93.00 105 GLN A CA 1
ATOM 815 C C . GLN A 1 105 ? 1.819 6.850 5.430 1.00 93.00 105 GLN A C 1
ATOM 817 O O . GLN A 1 105 ? 2.501 7.874 5.373 1.00 93.00 105 GLN A O 1
ATOM 822 N N . TYR A 1 106 ? 2.130 5.836 6.242 1.00 92.25 106 TYR A N 1
ATOM 823 C CA . TYR A 1 106 ? 3.247 5.863 7.187 1.00 92.25 106 TYR A CA 1
ATOM 824 C C . TYR A 1 106 ? 4.389 4.951 6.747 1.00 92.25 106 TYR A C 1
ATOM 826 O O . TYR A 1 106 ? 4.783 4.024 7.445 1.00 92.25 106 TYR A O 1
ATOM 834 N N . ARG A 1 107 ? 4.981 5.250 5.588 1.00 89.50 107 ARG A N 1
ATOM 835 C CA . ARG A 1 107 ? 6.025 4.416 4.967 1.00 89.50 107 ARG A CA 1
ATOM 836 C C . ARG A 1 107 ? 7.231 4.086 5.865 1.00 89.50 107 ARG A C 1
ATOM 838 O O . ARG A 1 107 ? 7.823 3.026 5.706 1.00 89.50 107 ARG A O 1
ATOM 845 N N . ARG A 1 108 ? 7.624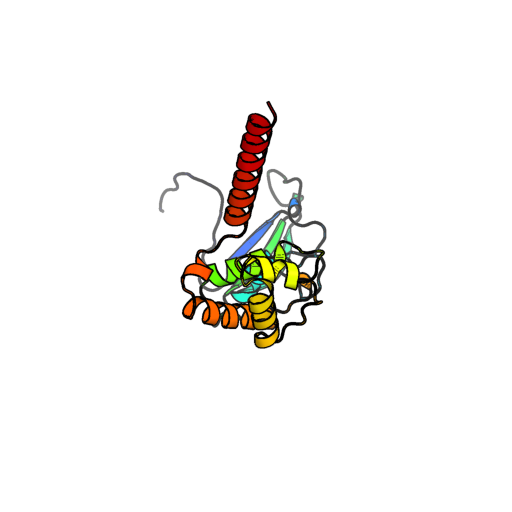 5.003 6.758 1.00 91.25 108 ARG A N 1
ATOM 846 C CA . ARG A 1 108 ? 8.768 4.837 7.681 1.00 91.25 108 ARG A CA 1
ATOM 847 C C . ARG A 1 108 ? 8.384 4.209 9.028 1.00 91.25 108 ARG A C 1
ATOM 849 O O . ARG A 1 108 ? 9.247 4.034 9.877 1.00 91.25 108 ARG A O 1
ATOM 856 N N . LYS A 1 109 ? 7.102 3.923 9.251 1.00 94.31 109 LYS A N 1
ATOM 857 C CA . LYS A 1 109 ? 6.599 3.243 10.450 1.00 94.31 109 LYS A CA 1
ATOM 858 C C . LYS A 1 109 ? 6.182 1.822 10.084 1.00 94.31 109 LYS A C 1
ATOM 860 O O . LYS A 1 109 ? 6.144 1.474 8.903 1.00 94.31 109 LYS A O 1
ATOM 865 N N . PHE A 1 110 ? 5.919 1.005 11.093 1.00 95.69 110 PHE A N 1
ATOM 866 C CA . PHE A 1 110 ? 5.378 -0.333 10.892 1.00 95.69 110 PHE A CA 1
ATOM 867 C C . PHE A 1 110 ? 3.955 -0.276 10.319 1.00 95.69 110 PHE A C 1
ATOM 869 O O . PHE A 1 110 ? 3.219 0.689 10.552 1.00 95.69 110 PHE A O 1
ATOM 876 N N . CYS A 1 111 ? 3.564 -1.304 9.571 1.00 94.50 111 CYS A N 1
ATOM 877 C CA . CYS A 1 111 ? 2.319 -1.362 8.810 1.00 94.50 111 CYS A CA 1
ATOM 878 C C . CYS A 1 111 ? 1.077 -1.210 9.696 1.00 94.50 111 CYS A C 1
ATOM 880 O O . CYS A 1 111 ? 0.100 -0.602 9.259 1.00 94.50 111 CYS A O 1
ATOM 882 N N . HIS A 1 112 ? 1.138 -1.637 10.962 1.00 95.25 112 HIS A N 1
ATOM 883 C CA . HIS A 1 112 ? 0.030 -1.493 11.906 1.00 95.25 112 HIS A CA 1
ATOM 884 C C . HIS A 1 112 ? -0.357 -0.016 12.152 1.00 95.25 112 HIS A C 1
ATOM 886 O O . HIS A 1 112 ? -1.513 0.283 12.450 1.00 95.25 112 HIS A O 1
ATOM 892 N N . HIS A 1 113 ? 0.569 0.941 11.983 1.00 95.06 113 HIS A N 1
ATOM 893 C CA . HIS A 1 113 ? 0.248 2.375 12.038 1.00 95.06 113 HIS A CA 1
ATOM 894 C C . HIS A 1 113 ? -0.613 2.838 10.861 1.00 95.06 113 HIS A C 1
ATOM 896 O O . HIS A 1 113 ? -1.396 3.772 11.006 1.00 95.06 113 HIS A O 1
ATOM 902 N N . GLY A 1 114 ? -0.457 2.214 9.696 1.00 94.44 114 GLY A N 1
ATOM 903 C CA . GLY A 1 114 ? -1.299 2.474 8.532 1.00 94.44 114 GLY A CA 1
ATOM 904 C C . GLY A 1 114 ? -2.583 1.645 8.531 1.00 94.44 114 GLY A C 1
ATOM 905 O O . GLY A 1 114 ? -3.605 2.107 8.045 1.00 94.44 114 GLY A O 1
ATOM 906 N N . ALA A 1 115 ? -2.575 0.449 9.121 1.00 95.00 115 ALA A N 1
ATOM 907 C CA . ALA A 1 115 ? -3.784 -0.360 9.266 1.00 95.00 115 ALA A CA 1
ATOM 908 C C . ALA A 1 115 ? -4.779 0.274 10.254 1.00 95.00 115 ALA A C 1
ATOM 910 O O . ALA A 1 115 ? -5.969 0.340 9.971 1.00 95.00 115 ALA A O 1
ATOM 911 N N . ARG A 1 116 ? -4.294 0.840 11.369 1.00 94.88 116 ARG A N 1
ATOM 912 C CA . ARG A 1 116 ? -5.165 1.413 12.410 1.00 94.88 116 ARG A CA 1
ATOM 913 C C . ARG A 1 116 ? -6.052 2.569 11.951 1.00 94.88 116 ARG A C 1
ATOM 915 O O . ARG A 1 116 ? -7.101 2.803 12.534 1.00 94.88 116 ARG A O 1
ATOM 922 N N . ILE A 1 117 ? -5.630 3.314 10.930 1.00 94.44 117 ILE A N 1
ATOM 923 C CA . ILE A 1 117 ? -6.397 4.458 10.412 1.00 94.44 117 ILE A CA 1
ATOM 924 C C . ILE A 1 117 ? -7.561 4.026 9.511 1.00 94.44 117 ILE A C 1
ATOM 926 O O . ILE A 1 117 ? -8.324 4.875 9.061 1.00 94.44 117 ILE A O 1
ATOM 930 N N . LEU A 1 118 ? -7.720 2.720 9.263 1.00 94.56 118 LEU A N 1
ATOM 931 C CA . LEU A 1 118 ? -8.925 2.157 8.654 1.00 94.56 118 LEU A CA 1
ATOM 932 C C . LEU A 1 118 ? -10.093 2.062 9.640 1.00 94.56 118 LEU A C 1
ATOM 934 O O . LEU A 1 118 ? -11.221 1.884 9.189 1.00 94.56 118 LEU A O 1
ATOM 938 N N . PHE A 1 119 ? -9.831 2.192 10.944 1.00 95.88 119 PHE A N 1
ATOM 939 C CA . PHE A 1 119 ? -10.806 1.948 12.001 1.00 95.88 119 PHE A CA 1
ATOM 940 C C . PHE A 1 119 ? -11.034 3.197 12.880 1.00 95.88 119 PHE A C 1
ATOM 942 O O . PHE A 1 119 ? -10.062 3.913 13.189 1.00 95.88 119 PHE A O 1
ATOM 949 N N . PRO A 1 120 ? -12.289 3.448 13.308 1.00 94.44 120 PRO A N 1
ATOM 950 C CA . PRO A 1 120 ? -12.634 4.483 14.289 1.00 94.44 120 PRO A CA 1
ATOM 951 C C . PRO A 1 120 ? -11.848 4.345 15.593 1.00 94.44 120 PRO A C 1
ATOM 953 O O . PRO A 1 120 ? -11.436 3.243 15.943 1.00 94.44 120 PRO A O 1
ATOM 956 N N . GLU A 1 121 ? -11.644 5.446 16.324 1.00 91.56 121 GLU A N 1
ATOM 957 C CA . GLU A 1 121 ? -10.842 5.457 17.560 1.00 91.56 121 GLU A CA 1
ATOM 958 C C . GLU A 1 121 ? -11.361 4.480 18.629 1.00 91.56 121 GLU A C 1
ATOM 960 O O . GLU A 1 121 ? -10.534 3.881 19.313 1.00 91.56 121 GLU A O 1
ATOM 965 N N . ALA A 1 122 ? -12.681 4.267 18.705 1.00 90.31 122 ALA A N 1
ATOM 966 C CA . ALA A 1 122 ? -13.332 3.380 19.674 1.00 90.31 122 ALA A CA 1
ATOM 967 C C . ALA A 1 122 ? -12.812 1.930 19.616 1.00 90.31 122 ALA A C 1
ATOM 969 O O . ALA A 1 122 ? -12.343 1.412 20.624 1.00 90.31 122 ALA A O 1
ATOM 970 N N . ASP A 1 123 ? -12.782 1.325 18.424 1.00 92.50 123 ASP A N 1
ATOM 971 C CA . ASP A 1 123 ? -12.446 -0.103 18.255 1.00 92.50 123 ASP A CA 1
ATOM 972 C C . ASP A 1 123 ? -11.078 -0.309 17.591 1.00 92.50 123 ASP A C 1
ATOM 974 O O . ASP A 1 123 ? -10.720 -1.405 17.148 1.00 92.50 123 ASP A O 1
ATOM 978 N N . ARG A 1 124 ? -10.304 0.773 17.447 1.00 93.94 124 ARG A N 1
ATOM 979 C CA . ARG A 1 124 ? -9.107 0.816 16.603 1.00 93.94 124 ARG A CA 1
ATOM 980 C C . ARG A 1 124 ? -8.122 -0.294 16.924 1.00 93.94 124 ARG A C 1
ATOM 982 O O . ARG A 1 124 ? -7.566 -0.900 16.010 1.00 93.94 124 ARG A O 1
ATOM 989 N N . LEU A 1 125 ? -7.846 -0.510 18.206 1.00 93.81 125 LEU A N 1
ATOM 990 C CA . LEU A 1 125 ? -6.824 -1.454 18.647 1.00 93.81 125 LEU A CA 1
ATOM 991 C C . LEU A 1 125 ? -7.237 -2.898 18.342 1.00 93.81 125 LEU A C 1
ATOM 993 O O . 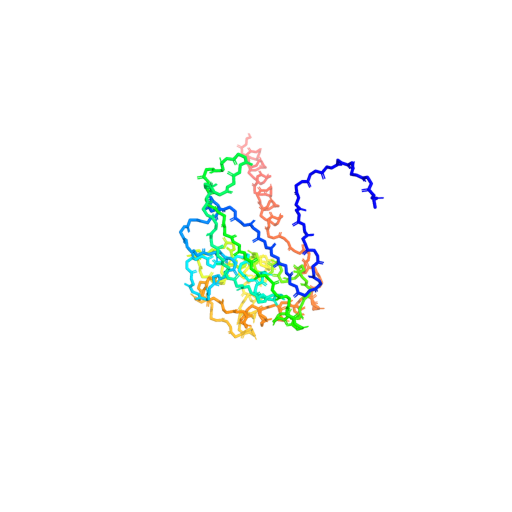LEU A 1 125 ? -6.451 -3.644 17.755 1.00 93.81 125 LEU A O 1
ATOM 997 N N . GLU A 1 126 ? -8.472 -3.256 18.690 1.00 95.38 126 GLU A N 1
ATOM 998 C CA . GLU A 1 126 ? -9.019 -4.603 18.530 1.00 95.38 126 GLU A CA 1
ATOM 999 C C . GLU A 1 126 ? -9.179 -4.963 17.054 1.00 95.38 126 GLU A C 1
ATOM 1001 O O . GLU A 1 126 ? -8.570 -5.934 16.599 1.00 95.38 126 GLU A O 1
ATOM 1006 N N . LYS A 1 127 ? -9.863 -4.117 16.269 1.00 95.38 127 LYS A N 1
ATOM 1007 C CA . LYS A 1 127 ? -10.075 -4.357 14.832 1.00 95.38 127 LYS A CA 1
ATOM 1008 C C . LYS A 1 127 ? -8.761 -4.387 14.044 1.00 95.38 127 LYS A C 1
ATOM 1010 O O . LYS A 1 127 ? -8.604 -5.193 13.132 1.00 95.38 127 LYS A O 1
ATOM 1015 N N . THR A 1 128 ? -7.765 -3.573 14.416 1.00 96.44 128 THR A N 1
ATOM 1016 C CA . THR A 1 128 ? -6.436 -3.632 13.772 1.00 96.44 128 THR A CA 1
ATOM 1017 C C . THR A 1 128 ? -5.720 -4.941 14.067 1.00 96.44 128 THR A C 1
ATOM 1019 O O . THR A 1 128 ? -5.116 -5.523 13.166 1.00 96.44 128 THR A O 1
ATOM 1022 N N . LYS A 1 129 ? -5.757 -5.396 15.326 1.00 96.19 129 LYS A N 1
ATOM 1023 C CA . LYS A 1 129 ? -5.141 -6.663 15.725 1.00 96.19 129 LYS A CA 1
ATOM 1024 C C . LYS A 1 129 ? -5.812 -7.827 15.001 1.00 96.19 129 LYS A C 1
ATOM 1026 O O . LYS A 1 129 ? -5.107 -8.654 14.433 1.00 96.19 129 LYS A O 1
ATOM 1031 N N . GLN A 1 130 ? -7.143 -7.835 14.967 1.00 96.38 130 GLN A N 1
ATOM 1032 C CA . GLN A 1 130 ? -7.935 -8.818 14.237 1.00 96.38 130 GLN A CA 1
ATOM 1033 C C . GLN A 1 130 ? -7.580 -8.822 12.743 1.00 96.38 130 GLN A C 1
ATOM 1035 O O . GLN A 1 130 ? -7.239 -9.869 12.204 1.00 96.38 130 GLN A O 1
ATOM 1040 N N . LEU A 1 131 ? -7.546 -7.649 12.096 1.00 97.06 131 LEU A N 1
ATOM 1041 C CA . LEU A 1 131 ? -7.222 -7.518 10.672 1.00 97.06 131 LEU A CA 1
ATOM 1042 C C . LEU A 1 131 ? -5.851 -8.113 10.339 1.00 97.06 131 LEU A C 1
ATOM 1044 O O . LEU A 1 131 ? -5.718 -8.842 9.361 1.00 97.06 131 LEU A O 1
ATOM 1048 N N . LEU A 1 132 ? -4.823 -7.776 11.122 1.00 96.56 132 LEU A N 1
ATOM 1049 C CA . LEU A 1 132 ? -3.454 -8.234 10.871 1.00 96.56 132 LEU A CA 1
ATOM 1050 C C . LEU A 1 132 ? -3.288 -9.728 11.162 1.00 96.56 132 LEU A C 1
ATOM 1052 O O . LEU A 1 132 ? -2.605 -10.415 10.406 1.00 96.56 132 LEU A O 1
ATOM 1056 N N . MET A 1 133 ? -3.938 -10.228 12.215 1.00 96.81 133 MET A N 1
ATOM 1057 C CA . MET A 1 133 ? -3.901 -11.639 12.594 1.00 96.81 133 MET A CA 1
ATOM 1058 C C . MET A 1 133 ? -4.614 -12.519 11.562 1.00 96.81 133 MET A C 1
ATOM 1060 O O . MET A 1 133 ? -4.026 -13.478 11.074 1.00 96.81 133 MET A O 1
ATOM 1064 N N . GLU A 1 134 ? -5.841 -12.172 11.170 1.00 96.62 134 GLU A N 1
ATOM 1065 C CA . GLU A 1 134 ? -6.596 -12.928 10.162 1.00 96.62 134 GLU A CA 1
ATOM 1066 C C . GLU A 1 134 ? -5.972 -12.837 8.764 1.00 96.62 134 GLU A C 1
ATOM 1068 O O . GLU A 1 134 ? -6.107 -13.759 7.958 1.00 96.62 134 GLU A O 1
ATOM 1073 N N . ALA A 1 135 ? -5.289 -11.731 8.452 1.00 96.19 135 ALA A N 1
ATOM 1074 C CA . ALA A 1 135 ? -4.611 -11.565 7.171 1.00 96.19 135 ALA A CA 1
ATOM 1075 C C . ALA A 1 135 ? -3.238 -12.259 7.101 1.00 96.19 135 ALA A C 1
ATOM 1077 O O . ALA A 1 135 ? -2.627 -12.241 6.026 1.00 96.19 135 ALA A O 1
ATOM 1078 N N . ASP A 1 136 ? -2.765 -12.847 8.207 1.00 96.25 136 ASP A N 1
ATOM 1079 C CA . ASP A 1 136 ? -1.423 -13.423 8.354 1.00 96.25 136 ASP A CA 1
ATOM 1080 C C . ASP A 1 136 ? -0.317 -12.405 8.002 1.00 96.25 136 ASP A C 1
ATOM 1082 O O . ASP A 1 136 ? 0.549 -12.603 7.141 1.00 96.25 136 ASP A O 1
ATOM 1086 N N . VAL A 1 137 ? -0.408 -11.222 8.621 1.00 95.81 137 VAL A N 1
ATOM 1087 C CA . VAL A 1 137 ? 0.530 -10.114 8.416 1.00 95.81 137 VAL A CA 1
ATOM 1088 C C . VAL A 1 137 ? 1.210 -9.747 9.723 1.00 95.81 137 VAL A C 1
ATOM 1090 O O . VAL A 1 137 ? 0.573 -9.295 10.672 1.00 95.81 137 VAL A O 1
ATOM 1093 N N . ASP A 1 138 ? 2.538 -9.841 9.730 1.00 94.69 138 ASP A N 1
ATOM 1094 C CA . ASP A 1 138 ? 3.350 -9.386 10.853 1.00 94.69 138 ASP A CA 1
ATOM 1095 C C . ASP A 1 138 ? 3.209 -7.854 11.046 1.00 94.69 138 ASP A C 1
ATOM 1097 O O . ASP A 1 138 ? 3.522 -7.074 10.131 1.00 94.69 138 ASP A O 1
ATOM 1101 N N . PRO A 1 139 ? 2.751 -7.394 12.231 1.00 93.56 139 PRO A N 1
ATOM 1102 C CA . PRO A 1 139 ? 2.520 -5.982 12.536 1.00 93.56 139 PRO A CA 1
ATOM 1103 C C . PRO A 1 139 ? 3.795 -5.130 12.569 1.00 93.56 139 PRO A C 1
ATOM 1105 O O . PRO A 1 139 ? 3.686 -3.897 12.593 1.00 93.56 139 PRO A O 1
ATOM 1108 N N . THR A 1 140 ? 4.975 -5.756 12.609 1.00 94.69 140 THR A N 1
ATOM 1109 C CA . THR A 1 140 ? 6.294 -5.106 12.661 1.00 94.69 140 THR A CA 1
ATOM 1110 C C . THR A 1 140 ? 6.900 -4.865 11.277 1.00 94.69 140 THR A C 1
ATOM 1112 O O . THR A 1 140 ? 7.886 -4.140 11.147 1.00 94.69 140 THR A O 1
ATOM 1115 N N . LEU A 1 141 ? 6.286 -5.383 10.209 1.00 94.44 141 LEU A N 1
ATOM 1116 C CA . LEU A 1 141 ? 6.757 -5.132 8.850 1.00 94.44 141 LEU A CA 1
ATOM 1117 C C . LEU A 1 141 ? 6.499 -3.687 8.430 1.00 94.44 141 LEU A C 1
ATOM 1119 O O . LEU A 1 141 ? 5.448 -3.103 8.694 1.00 94.44 141 LEU A O 1
ATOM 1123 N N . HIS A 1 142 ? 7.433 -3.098 7.694 1.00 94.44 142 HIS A N 1
ATOM 1124 C CA . HIS A 1 142 ? 7.203 -1.818 7.036 1.00 94.44 142 HIS A CA 1
ATOM 1125 C C . HIS A 1 142 ? 6.364 -1.993 5.759 1.00 94.44 142 HIS A C 1
ATOM 1127 O O . HIS A 1 142 ? 6.500 -3.002 5.065 1.00 94.44 142 HIS A O 1
ATOM 1133 N N . PRO A 1 143 ? 5.565 -0.986 5.350 1.00 94.06 143 PRO A N 1
ATOM 1134 C CA . PRO A 1 143 ? 4.732 -1.061 4.145 1.00 94.06 143 PRO A CA 1
ATOM 1135 C C . PRO A 1 143 ? 5.444 -1.557 2.869 1.00 94.06 143 PRO A C 1
ATOM 1137 O O . PRO A 1 143 ? 4.856 -2.351 2.136 1.00 94.06 143 PRO A O 1
ATOM 1140 N N . PRO A 1 144 ? 6.704 -1.166 2.573 1.00 93.88 144 PRO A N 1
ATOM 1141 C CA . PRO A 1 144 ? 7.416 -1.686 1.406 1.00 93.88 144 PRO A CA 1
ATOM 1142 C C . PRO A 1 144 ? 7.760 -3.182 1.482 1.00 93.88 144 PRO A C 1
ATOM 1144 O O . PRO A 1 144 ? 7.971 -3.798 0.442 1.00 93.88 144 PRO A O 1
ATOM 1147 N N . GLN A 1 145 ? 7.840 -3.771 2.673 1.00 94.12 145 GLN A N 1
ATOM 1148 C CA . GLN A 1 145 ? 8.151 -5.193 2.855 1.00 94.12 145 GLN A CA 1
ATOM 1149 C C . GLN A 1 145 ? 6.926 -6.086 2.620 1.00 94.12 145 GLN A C 1
ATOM 1151 O O . GLN A 1 145 ? 7.080 -7.285 2.417 1.00 94.12 145 GLN A O 1
ATOM 1156 N N . LEU A 1 146 ? 5.720 -5.507 2.577 1.00 94.44 146 LEU A N 1
ATOM 1157 C CA . LEU A 1 146 ? 4.496 -6.264 2.352 1.00 94.44 146 LEU A CA 1
ATOM 1158 C C . LEU A 1 146 ? 4.382 -6.764 0.905 1.00 94.44 146 LEU A C 1
ATOM 1160 O O . LEU A 1 146 ? 4.515 -6.013 -0.081 1.00 94.44 146 LEU A O 1
ATOM 1164 N N . SER A 1 147 ? 4.099 -8.058 0.783 1.00 94.56 147 SER A N 1
ATOM 1165 C CA . SER A 1 147 ? 3.881 -8.733 -0.493 1.00 94.56 147 SER A CA 1
ATOM 1166 C C . SER A 1 147 ? 2.478 -8.455 -1.046 1.00 94.56 147 SER A C 1
ATOM 1168 O O . SER A 1 147 ? 1.563 -8.051 -0.330 1.00 94.56 147 SER A O 1
ATOM 1170 N N . LEU A 1 148 ? 2.279 -8.692 -2.348 1.00 94.06 148 LEU A N 1
ATOM 1171 C CA . LEU A 1 148 ? 0.942 -8.597 -2.956 1.00 94.06 148 LEU A CA 1
ATOM 1172 C C . LEU A 1 148 ? -0.035 -9.622 -2.367 1.00 94.06 148 LEU A C 1
ATOM 1174 O O . LEU A 1 148 ? -1.227 -9.344 -2.303 1.00 94.06 148 LEU A O 1
ATOM 1178 N N . PHE A 1 149 ? 0.470 -10.772 -1.915 1.00 94.94 149 PHE A N 1
ATOM 1179 C CA . PHE A 1 149 ? -0.329 -11.783 -1.230 1.00 94.94 149 PHE A CA 1
ATOM 1180 C C . PHE A 1 149 ? -0.836 -11.272 0.125 1.00 94.94 149 PHE A C 1
ATOM 1182 O O . PHE A 1 149 ? -2.023 -11.366 0.410 1.00 94.94 149 PHE A O 1
ATOM 1189 N N . GLN A 1 150 ? 0.020 -10.612 0.905 1.00 96.19 150 GLN A N 1
ATOM 1190 C CA . GLN A 1 150 ? -0.397 -9.980 2.160 1.00 96.19 150 GLN A CA 1
ATOM 1191 C C . GLN A 1 150 ? -1.417 -8.859 1.917 1.00 96.19 150 GLN A C 1
ATOM 1193 O O . GLN A 1 150 ? -2.423 -8.783 2.612 1.00 96.19 150 GLN A O 1
ATOM 1198 N N . PHE A 1 151 ? -1.236 -8.033 0.876 1.00 96.56 151 PHE A N 1
ATOM 1199 C CA . PHE A 1 151 ? -2.259 -7.050 0.490 1.00 96.56 151 PHE A CA 1
ATOM 1200 C C . PHE A 1 151 ? -3.578 -7.701 0.056 1.00 96.56 151 PHE A C 1
ATOM 1202 O O . PHE A 1 151 ? -4.638 -7.175 0.390 1.00 96.56 151 PHE A O 1
ATOM 1209 N N . LYS A 1 152 ? -3.535 -8.838 -0.651 1.00 96.81 152 LYS A N 1
ATOM 1210 C CA . LYS A 1 152 ? -4.729 -9.622 -0.999 1.00 96.81 152 LYS A CA 1
ATOM 1211 C C . LYS A 1 152 ? -5.476 -10.053 0.263 1.00 96.81 152 LYS A C 1
ATOM 1213 O O . LYS A 1 152 ? -6.675 -9.806 0.356 1.00 96.81 152 LYS A O 1
ATOM 1218 N N . ASN A 1 153 ? -4.772 -10.638 1.230 1.00 97.44 153 ASN A N 1
ATOM 1219 C CA . ASN A 1 153 ? -5.367 -11.100 2.483 1.00 97.44 153 ASN A CA 1
ATOM 1220 C C . ASN A 1 153 ? -5.953 -9.939 3.290 1.00 97.44 153 ASN A C 1
ATOM 1222 O O . ASN A 1 153 ? -7.107 -10.010 3.697 1.00 97.44 153 ASN A O 1
ATOM 1226 N N . LEU A 1 154 ? -5.217 -8.831 3.420 1.00 97.44 154 LEU A N 1
ATOM 1227 C CA . LEU A 1 154 ? -5.702 -7.622 4.092 1.00 97.44 154 LEU A CA 1
ATOM 1228 C C . LEU A 1 154 ? -6.984 -7.084 3.454 1.00 97.44 154 LEU A C 1
ATOM 1230 O O . LEU A 1 154 ? -7.918 -6.734 4.166 1.00 97.44 154 LEU A O 1
ATOM 1234 N N . CYS A 1 155 ? -7.058 -7.038 2.120 1.00 97.56 155 CYS A N 1
ATOM 1235 C CA . CYS A 1 155 ? -8.270 -6.592 1.433 1.00 97.56 155 CYS A CA 1
ATOM 1236 C C . CYS A 1 155 ? -9.432 -7.573 1.631 1.00 97.56 155 CYS A C 1
ATOM 1238 O O . CYS A 1 155 ? -10.562 -7.130 1.797 1.00 97.56 155 CYS A O 1
ATOM 1240 N N . ASN A 1 156 ? -9.172 -8.883 1.633 1.00 97.31 156 ASN A N 1
ATOM 1241 C CA . ASN A 1 156 ? -10.202 -9.899 1.852 1.00 97.31 156 ASN A CA 1
ATOM 1242 C C . ASN A 1 156 ? -10.771 -9.852 3.275 1.00 97.31 156 ASN A C 1
ATOM 1244 O O . ASN A 1 156 ? -11.980 -9.951 3.446 1.00 97.31 156 ASN A O 1
ATOM 1248 N N . VAL A 1 157 ? -9.918 -9.696 4.287 1.00 97.56 157 VAL A N 1
ATOM 1249 C CA . VAL A 1 157 ? -10.352 -9.581 5.686 1.00 97.56 157 VAL A CA 1
ATOM 1250 C C . VAL A 1 157 ? -11.073 -8.256 5.911 1.00 97.56 157 VAL A C 1
ATOM 1252 O O . VAL A 1 157 ? -12.176 -8.242 6.443 1.00 97.56 157 VAL A O 1
ATOM 1255 N N . TYR A 1 158 ? -10.514 -7.145 5.421 1.00 97.06 158 TYR A N 1
ATOM 1256 C CA . TYR A 1 158 ? -11.181 -5.845 5.511 1.00 97.06 158 TYR A CA 1
ATOM 1257 C C . TYR A 1 158 ? -12.540 -5.849 4.801 1.00 97.06 158 TYR A C 1
ATOM 1259 O O . TYR A 1 158 ? -13.480 -5.229 5.285 1.00 97.06 158 TYR A O 1
ATOM 1267 N N . ARG A 1 159 ? -12.672 -6.587 3.688 1.00 96.75 159 ARG A N 1
ATOM 1268 C CA . ARG A 1 159 ? -13.959 -6.777 3.016 1.00 96.75 159 ARG A CA 1
ATOM 1269 C C . ARG A 1 159 ? -14.987 -7.417 3.945 1.00 96.75 159 ARG A C 1
ATOM 1271 O O . ARG A 1 159 ? -16.065 -6.855 4.073 1.00 96.75 159 ARG A O 1
ATOM 1278 N N . LYS A 1 160 ? -14.631 -8.520 4.611 1.00 96.56 160 LYS A N 1
ATOM 1279 C CA . LYS A 1 160 ? -15.510 -9.198 5.578 1.00 96.56 160 LYS A CA 1
ATOM 1280 C C . LYS A 1 160 ? -15.930 -8.261 6.710 1.00 96.56 160 LYS A C 1
ATOM 1282 O O . LYS A 1 160 ? -17.112 -8.148 6.993 1.00 96.56 160 LYS A O 1
ATOM 1287 N N . MET A 1 161 ? -14.982 -7.506 7.267 1.00 96.00 161 MET A N 1
ATOM 1288 C CA . MET A 1 161 ? -15.273 -6.512 8.307 1.00 96.00 161 MET A CA 1
ATOM 1289 C C . MET A 1 161 ? -16.225 -5.408 7.820 1.00 96.00 161 MET A C 1
ATOM 1291 O O . MET A 1 161 ? -17.062 -4.944 8.583 1.00 96.00 161 MET A O 1
ATOM 1295 N N . CYS A 1 162 ? -16.119 -4.978 6.558 1.00 95.25 162 CYS A N 1
ATOM 1296 C CA . CYS A 1 162 ? -17.064 -4.027 5.964 1.00 95.25 162 CYS A CA 1
ATOM 1297 C C . CYS A 1 162 ? -18.435 -4.641 5.648 1.00 95.25 162 CYS A C 1
ATOM 1299 O O . CYS A 1 162 ? -19.406 -3.900 5.543 1.00 95.25 162 CYS A O 1
ATOM 1301 N N . ASP A 1 163 ? -18.512 -5.954 5.432 1.00 94.69 163 ASP A N 1
ATOM 1302 C CA . ASP A 1 163 ? -19.788 -6.646 5.239 1.00 94.69 163 ASP A CA 1
ATOM 1303 C C . ASP A 1 163 ? -20.532 -6.796 6.590 1.00 94.69 163 ASP A C 1
ATOM 1305 O O . ASP A 1 163 ? -21.760 -6.769 6.611 1.00 94.69 163 ASP A O 1
ATOM 1309 N N . GLU A 1 164 ? -19.804 -6.881 7.713 1.00 94.38 164 GLU A N 1
ATOM 1310 C CA . GLU A 1 164 ? -20.354 -6.850 9.083 1.00 94.38 164 GLU A CA 1
ATOM 1311 C C . GLU A 1 164 ? -20.734 -5.431 9.546 1.00 94.38 164 GLU A C 1
ATOM 1313 O O . GLU A 1 164 ? -21.768 -5.241 10.184 1.00 94.38 164 GLU A O 1
ATOM 1318 N N . ASP A 1 165 ? -19.912 -4.432 9.212 1.00 92.94 165 ASP A N 1
ATOM 1319 C CA . ASP A 1 165 ? -20.098 -3.018 9.559 1.00 92.94 165 ASP A CA 1
ATOM 1320 C C . ASP A 1 165 ? -20.033 -2.147 8.284 1.00 92.94 165 ASP A C 1
ATOM 1322 O O . ASP A 1 165 ? -18.941 -1.749 7.849 1.00 92.94 165 ASP A O 1
ATOM 1326 N N . PRO A 1 166 ? -21.187 -1.836 7.658 1.00 90.56 166 PRO A N 1
ATOM 1327 C CA . PRO A 1 166 ? -21.231 -1.064 6.414 1.00 90.56 166 PRO A CA 1
ATOM 1328 C C . PRO A 1 166 ? -20.638 0.349 6.529 1.00 90.56 166 PRO A C 1
ATOM 1330 O O . PRO A 1 166 ? -20.076 0.870 5.555 1.00 90.56 166 PRO A O 1
ATOM 1333 N N . ASP A 1 167 ? -20.698 0.965 7.713 1.00 91.44 167 ASP A N 1
ATOM 1334 C CA . ASP A 1 167 ? -20.201 2.325 7.948 1.00 91.44 167 ASP A CA 1
ATOM 1335 C C . ASP A 1 167 ? -18.666 2.385 7.931 1.00 91.44 167 ASP A C 1
ATOM 1337 O O . ASP A 1 167 ? -18.058 3.423 7.624 1.00 91.44 167 ASP A O 1
ATOM 1341 N N . LEU A 1 168 ? -18.007 1.246 8.152 1.00 93.06 168 LEU A N 1
ATOM 1342 C CA . LEU A 1 168 ? -16.554 1.133 8.144 1.00 93.06 168 LEU A CA 1
ATOM 1343 C C . LEU A 1 168 ? -15.935 1.500 6.784 1.00 93.06 168 LEU A C 1
ATOM 1345 O O . LEU A 1 168 ? -14.831 2.063 6.710 1.00 93.06 168 LEU A O 1
ATOM 1349 N N .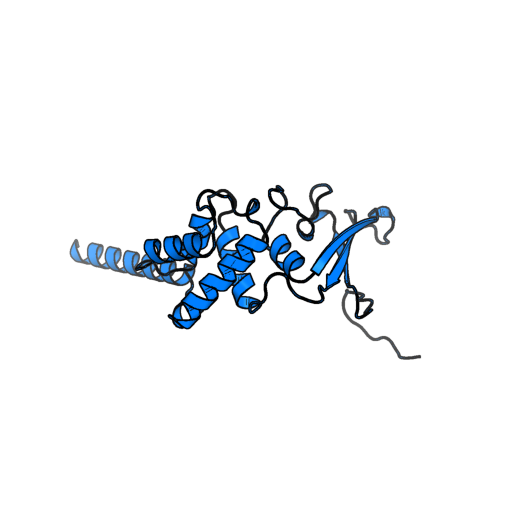 PHE A 1 169 ? -16.632 1.222 5.678 1.00 93.62 169 PHE A N 1
ATOM 1350 C CA . PHE A 1 169 ? -16.130 1.593 4.356 1.00 93.62 169 PHE A CA 1
ATOM 1351 C C . PHE A 1 169 ? -16.215 3.105 4.103 1.00 93.62 169 PHE A C 1
ATOM 1353 O O . PHE A 1 169 ? -15.325 3.666 3.455 1.00 93.62 169 PHE A O 1
ATOM 1360 N N . ALA A 1 170 ? -17.215 3.788 4.662 1.00 93.31 170 ALA A N 1
ATOM 1361 C CA . ALA A 1 170 ? -17.355 5.241 4.571 1.00 93.31 170 ALA A CA 1
ATOM 1362 C C . ALA A 1 170 ? -16.441 5.992 5.558 1.00 93.31 170 ALA A C 1
ATOM 1364 O O . ALA A 1 170 ? -16.098 7.152 5.320 1.00 93.31 170 ALA A O 1
ATOM 1365 N N . TYR A 1 171 ? -15.991 5.328 6.630 1.00 93.75 171 TYR A N 1
ATOM 1366 C CA . TYR A 1 171 ? -15.133 5.932 7.648 1.00 93.75 171 TYR A CA 1
ATOM 1367 C C . TYR A 1 171 ? -13.866 6.583 7.063 1.00 93.75 171 TYR A C 1
ATOM 1369 O O . TYR A 1 171 ? -13.138 5.993 6.249 1.00 93.75 171 TYR A O 1
ATOM 1377 N N . ASN A 1 172 ? -13.586 7.800 7.539 1.00 92.94 172 ASN A N 1
ATOM 1378 C CA . ASN A 1 172 ? -12.425 8.604 7.182 1.00 92.94 172 ASN A CA 1
ATOM 1379 C C . ASN A 1 172 ? -11.778 9.207 8.438 1.00 92.94 172 ASN A C 1
ATOM 1381 O O . ASN A 1 172 ? -12.327 10.118 9.062 1.00 92.94 172 ASN A O 1
ATOM 1385 N N . TYR A 1 173 ? -10.562 8.756 8.753 1.00 90.31 173 TYR A N 1
ATOM 1386 C CA . TYR A 1 173 ? -9.825 9.196 9.941 1.00 90.31 173 TYR A CA 1
ATOM 1387 C C . TYR A 1 173 ? -9.569 10.714 9.981 1.00 90.31 173 TYR A C 1
ATOM 1389 O O . TYR A 1 173 ? -9.432 11.295 11.055 1.00 90.31 173 TYR A O 1
ATOM 1397 N N . ARG A 1 174 ? -9.486 11.392 8.824 1.00 89.44 174 ARG A N 1
ATOM 1398 C CA . ARG A 1 174 ? -9.229 12.842 8.780 1.00 89.44 174 ARG A CA 1
ATOM 1399 C C . ARG A 1 174 ? -10.408 13.643 9.309 1.00 89.44 174 ARG A C 1
ATOM 1401 O O . ARG A 1 174 ? -10.190 14.655 9.966 1.00 89.44 174 ARG A O 1
ATOM 1408 N N . GLU A 1 175 ? -11.626 13.193 9.028 1.00 91.56 175 GLU A N 1
ATOM 1409 C CA . GLU A 1 175 ? -12.842 13.850 9.511 1.00 91.56 175 GLU A CA 1
ATOM 1410 C C . GLU A 1 175 ? -12.993 13.666 11.026 1.00 91.56 175 GLU A C 1
ATOM 1412 O O . GLU A 1 175 ? -13.326 14.613 11.733 1.00 91.56 175 GLU A O 1
ATOM 1417 N N . GLU A 1 176 ? -12.638 12.491 11.552 1.00 91.12 176 GLU A N 1
ATOM 1418 C CA . GLU A 1 176 ? -12.568 12.246 12.999 1.00 91.12 176 GLU A CA 1
ATOM 1419 C C . GLU A 1 176 ? -11.569 13.193 13.692 1.00 91.12 176 GLU A C 1
ATOM 1421 O O . GLU A 1 176 ? -11.897 13.827 14.697 1.00 91.12 176 GLU A O 1
ATOM 1426 N N . LEU A 1 177 ? -10.371 13.370 13.120 1.00 89.12 177 LEU A N 1
ATOM 1427 C CA . LEU A 1 177 ? -9.367 14.292 13.665 1.00 89.12 177 LEU A CA 1
ATOM 1428 C C . LEU A 1 177 ? -9.826 15.757 13.658 1.00 89.12 177 LEU A C 1
ATOM 1430 O O . LEU A 1 177 ? -9.523 16.486 14.604 1.00 89.12 177 LEU A O 1
ATOM 1434 N N . LYS A 1 178 ? -10.546 16.199 12.616 1.00 91.38 178 LYS A N 1
ATOM 1435 C CA . LYS A 1 178 ? -11.112 17.559 12.557 1.00 91.38 178 LYS A CA 1
ATOM 1436 C C . LYS A 1 178 ? -12.129 17.778 13.671 1.00 91.38 178 LYS A C 1
ATOM 1438 O O . LYS A 1 178 ? -11.962 18.711 14.452 1.00 91.38 178 LYS A O 1
ATOM 1443 N N . LYS A 1 179 ? -13.091 16.860 13.819 1.00 89.19 179 LYS A N 1
ATOM 1444 C CA . LYS A 1 179 ? -14.116 16.917 14.875 1.00 89.19 179 LYS A CA 1
ATOM 1445 C C . LYS A 1 179 ? -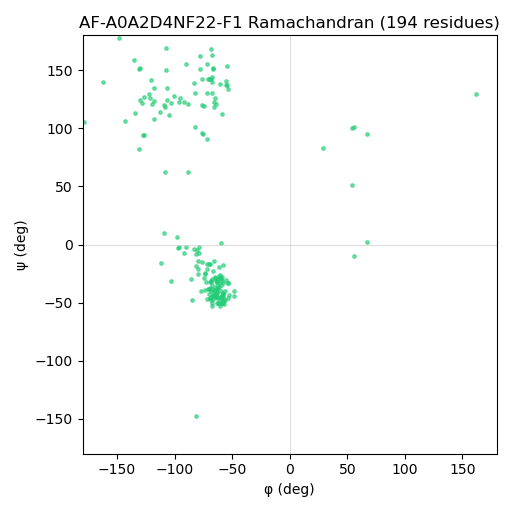13.497 16.996 16.273 1.00 89.19 179 LYS A C 1
ATOM 1447 O O . LYS A 1 179 ? -13.950 17.773 17.107 1.00 89.19 179 LYS A O 1
ATOM 1452 N N . LYS A 1 180 ? -12.416 16.247 16.522 1.00 86.69 180 LYS A N 1
ATOM 1453 C CA . LYS A 1 180 ? -11.682 16.274 17.800 1.00 86.69 180 LYS A CA 1
ATOM 1454 C C . LYS A 1 180 ? -10.962 17.601 18.050 1.00 86.69 180 LYS A C 1
ATOM 1456 O O . LYS A 1 180 ? -10.849 18.048 19.189 1.00 86.69 180 LYS A O 1
ATOM 1461 N N . LYS A 1 181 ? -10.447 18.233 16.994 1.00 86.88 181 LYS A N 1
ATOM 1462 C CA . LYS A 1 181 ? -9.811 19.550 17.095 1.00 86.88 181 LYS A CA 1
ATOM 1463 C C . LYS A 1 181 ? -10.846 20.638 17.387 1.00 86.88 181 LYS A C 1
ATOM 1465 O O . LYS A 1 181 ? -10.600 21.480 18.243 1.00 86.88 181 LYS A O 1
ATOM 1470 N N . GLU A 1 182 ? -11.996 20.580 16.722 1.00 87.19 182 GLU A N 1
ATOM 1471 C CA . GLU A 1 182 ? -13.120 21.497 16.934 1.00 87.19 182 GLU A CA 1
ATOM 1472 C C . GLU A 1 182 ? -13.716 21.362 18.340 1.00 87.19 182 GLU A C 1
ATOM 1474 O O . GLU A 1 182 ? -13.948 22.369 19.002 1.00 87.19 182 GLU A O 1
ATOM 1479 N N . SER A 1 183 ? -13.908 20.136 18.842 1.00 79.75 183 SER A N 1
ATOM 1480 C CA . SER A 1 183 ? -14.412 19.923 20.205 1.00 79.75 183 SER A CA 1
ATOM 1481 C C . SER A 1 183 ? -13.435 20.415 21.272 1.00 79.75 183 SER A C 1
ATOM 1483 O O . SER A 1 183 ? -13.858 20.997 22.269 1.00 79.75 183 SER A O 1
ATOM 1485 N N . LYS A 1 184 ? -12.126 20.240 21.050 1.00 80.44 184 LYS A N 1
ATOM 1486 C CA . LYS A 1 184 ? -11.092 20.766 21.947 1.00 80.44 184 LYS A CA 1
ATOM 1487 C C . LYS A 1 184 ? -11.075 22.296 21.967 1.00 80.44 184 LYS A C 1
ATOM 1489 O O . LYS A 1 184 ? -10.928 22.860 23.040 1.00 80.44 184 LYS A O 1
ATOM 1494 N N . PHE A 1 185 ? -11.243 22.937 20.809 1.00 78.94 185 PHE A N 1
ATOM 1495 C CA . PHE A 1 185 ? -11.295 24.397 20.696 1.00 78.94 185 PHE A CA 1
ATOM 1496 C C . PHE A 1 185 ? -12.521 24.990 21.408 1.00 78.94 185 PHE A C 1
ATOM 1498 O O . PHE A 1 185 ? -12.383 25.906 22.208 1.00 78.94 185 PHE A O 1
ATOM 1505 N N . LYS A 1 186 ? -13.708 24.398 21.219 1.00 72.81 186 LYS A N 1
ATOM 1506 C CA . LYS A 1 186 ? -14.921 24.831 21.936 1.00 72.81 186 LYS A CA 1
ATOM 1507 C C . LYS A 1 186 ? -14.779 24.713 23.452 1.00 72.81 186 LYS A C 1
ATOM 1509 O O . LYS A 1 186 ? -15.218 25.591 24.177 1.00 72.81 186 LYS A O 1
ATOM 1514 N N . ARG A 1 187 ? -14.143 23.639 23.928 1.00 69.50 187 ARG A N 1
ATOM 1515 C CA . ARG A 1 187 ? -13.906 23.439 25.361 1.00 69.50 187 ARG A CA 1
ATOM 1516 C C . ARG A 1 187 ? -12.966 24.497 25.944 1.00 69.50 187 ARG A C 1
ATOM 1518 O O . ARG A 1 187 ? -13.226 24.979 27.032 1.00 69.50 187 ARG A O 1
ATOM 1525 N N . THR A 1 188 ? -11.921 24.890 25.213 1.00 68.31 188 THR A N 1
ATOM 1526 C CA . THR A 1 188 ? -11.008 25.948 25.670 1.00 68.31 188 THR A CA 1
ATOM 1527 C C . THR A 1 188 ? -11.643 27.336 25.681 1.00 68.31 188 THR A C 1
ATOM 1529 O O . THR A 1 188 ? -11.291 28.124 26.550 1.00 68.31 188 THR A O 1
ATOM 1532 N N . ASP A 1 189 ? -12.565 27.629 24.759 1.00 65.38 189 ASP A N 1
ATOM 1533 C CA . ASP A 1 189 ? -13.300 28.901 24.766 1.00 65.38 189 ASP A CA 1
ATOM 1534 C C . ASP A 1 189 ? -14.271 28.967 25.959 1.00 65.38 189 ASP A C 1
ATOM 1536 O O . ASP A 1 189 ? -14.264 29.949 26.694 1.00 65.38 189 ASP A O 1
ATOM 1540 N N . GLU A 1 190 ? -15.042 27.904 26.216 1.00 64.25 190 GLU A N 1
ATOM 1541 C CA . GLU A 1 190 ? -15.932 27.801 27.389 1.00 64.25 190 GLU A CA 1
ATOM 1542 C C . GLU A 1 190 ? -15.159 27.914 28.716 1.00 64.25 190 GLU A C 1
ATOM 1544 O O . GLU A 1 190 ? -15.558 28.664 29.605 1.00 64.25 190 GLU A O 1
ATOM 1549 N N . ASP A 1 191 ? -14.010 27.237 28.835 1.00 67.44 191 ASP A N 1
ATOM 1550 C CA . ASP A 1 191 ? -13.151 27.322 30.024 1.00 67.44 191 ASP A CA 1
ATOM 1551 C C . ASP A 1 191 ? -12.592 28.752 30.227 1.00 67.44 191 ASP A C 1
ATOM 1553 O O . ASP A 1 191 ? -12.386 29.179 31.363 1.00 67.44 191 ASP A O 1
ATOM 1557 N N . TYR A 1 192 ? -12.369 29.515 29.148 1.00 65.62 192 TYR A N 1
ATOM 1558 C CA . TYR A 1 192 ? -11.903 30.907 29.212 1.00 65.62 192 TYR A CA 1
ATOM 1559 C C . TYR A 1 192 ? -13.006 31.869 29.676 1.00 65.62 192 TYR A C 1
ATOM 1561 O O . TYR A 1 192 ? -12.731 32.765 30.469 1.00 65.62 192 TYR A O 1
ATOM 1569 N N . TYR A 1 193 ? -14.250 31.659 29.234 1.00 58.25 193 TYR A N 1
ATOM 1570 C CA . TYR A 1 193 ? -15.411 32.441 29.681 1.00 58.25 193 TYR A CA 1
ATOM 1571 C C . TYR A 1 193 ? -15.870 32.094 31.106 1.00 58.25 193 TYR A C 1
ATOM 1573 O O . TYR A 1 193 ? -16.487 32.926 31.761 1.00 58.25 193 TYR A O 1
ATOM 1581 N N . PHE A 1 194 ? -15.576 30.890 31.607 1.00 54.41 194 PHE A N 1
ATOM 1582 C CA . PHE A 1 194 ? -15.901 30.497 32.985 1.00 54.41 194 PHE A CA 1
ATOM 1583 C C . PHE A 1 194 ? -14.881 31.009 34.024 1.00 54.41 194 PHE A C 1
ATOM 1585 O O . PHE A 1 194 ? -15.178 31.049 35.216 1.00 54.41 194 PHE A O 1
ATOM 1592 N N . LEU A 1 195 ? -13.673 31.389 33.588 1.00 57.62 195 LEU A N 1
ATOM 1593 C CA . LEU A 1 195 ? -12.600 31.932 34.435 1.00 57.62 195 LEU A CA 1
ATOM 1594 C C . LEU A 1 195 ? -12.522 33.474 34.439 1.00 57.62 195 LEU A C 1
ATOM 1596 O O . LEU A 1 195 ? -11.675 34.022 35.148 1.00 57.62 195 LEU A O 1
ATOM 1600 N N . SER A 1 196 ? -13.364 34.162 33.658 1.00 50.31 196 SER A N 1
ATOM 1601 C CA . SER A 1 196 ? -13.490 35.630 33.588 1.00 50.31 196 SER A CA 1
ATOM 1602 C C . SER A 1 196 ? -14.709 36.136 34.347 1.00 50.31 196 SER A C 1
ATOM 1604 O O . SER A 1 196 ? -14.572 37.147 35.068 1.00 50.31 196 SER A O 1
#

Nearest PDB structures (foldseek):
  8csp-assembly1_5  TM=9.514E-01  e=7.380E-22  Homo sapiens
  7pnt-assembly1_c  TM=9.428E-01  e=3.956E-21  Mus musculus
  4gc5-assembly1_A  TM=9.456E-01  e=1.889E-20  Mus musculus
  6aax-assembly1_A  TM=9.483E-01  e=1.260E-20  Homo sapiens
  4jxj-assembly1_A  TM=8.566E-01  e=5.865E-09  Rickettsia bellii RML369-C

Mean predicted aligned error: 9.77 Å

Solvent-accessible surface area (backbone atoms only — not comparable to full-atom values): 11145 Å² total; per-residue (Å²): 142,81,87,88,78,89,83,81,96,72,93,75,77,84,50,98,71,47,47,78,47,80,41,58,33,82,84,37,75,70,101,53,52,38,52,59,34,51,70,61,32,93,48,32,46,57,59,13,56,68,41,52,32,45,20,52,55,44,82,57,62,74,46,59,21,84,80,42,86,80,64,51,97,42,34,34,36,35,33,39,35,33,68,43,97,66,47,72,47,92,62,61,67,70,57,50,50,50,55,45,49,39,24,46,68,40,54,94,40,36,25,48,71,10,47,30,55,63,41,61,82,89,53,18,69,61,56,36,51,50,44,31,60,79,23,71,42,72,57,75,40,35,38,36,58,55,44,71,65,42,52,30,32,40,48,55,46,52,46,52,54,30,73,77,36,66,64,50,71,73,57,53,56,67,61,54,54,48,54,54,52,52,54,53,50,54,51,54,52,53,56,52,65,74,75,108

Organism: NCBI:txid129469

Secondary structure (DSSP, 8-state):
---------------TT-EEEEEEGGG-SSS--GGGPPTT-TT--HHHHHHHTTEEEEEEEEEPGGGSSSPPSS-EEEEEEEE-SS-SS-S-HHHHHHHHHHHHHTTTS-THHHHGGGS-TTTHHHHHHHHHHHTT--TTS-GGG--HHHHHHHHHHHHHHHHH-THHHH--HHHHHHHHHHHHHHHHHHHHHH--

Radius of gyration: 22.29 Å; Cα contacts (8 Å, |Δi|>4): 260; chains: 1; bounding box: 39×49×80 Å

InterPro domains:
  IPR001737 Ribosomal RNA adenine methyltransferase KsgA/Erm [PF00398] (32-138)
  IPR001737 Ribosomal RNA adenine methyltransferase KsgA/Erm [PS51689] (1-162)
  IPR001737 Ribosomal RNA adenine methyltransferase KsgA/Erm [PTHR11727] (33-164)
  IPR023165 rRNA adenine dimethylase-like, C-terminal [G3DSA:1.10.8.100] (90-179)
  IPR029063 S-adenosyl-L-methionine-dependent methyltransferase superfamily [G3DSA:3.40.50.150] (3-89)
  IPR029063 S-adenosyl-L-methionine-dependent methyltransferase superfamily [SSF53335] (33-161)